Protein AF-A0A150TQG2-F1 (afdb_monomer)

Organism: Sorangium cellulosum (NCBI:txid56)

Mean predicted aligned error: 7.62 Å

InterPro domains:
  IPR011604 PD-(D/E)XK endonuclease-like domain superfamily [G3DSA:3.90.320.10] (2-105)
  IPR038726 PD-(D/E)XK endonuclease-like domain, AddAB-type [PF12705] (2-104)

Foldseek 3Di:
DDEDEDEDQDDQADPVRHGDPVVLLVQLVVVVVVCVVPPPDDYWYWYCNPDTDTRDNDPVSNVVSVVVVVVVVVLDDDPDDDDLVSVDDDALVQQPDLCLVVRPVNVVCVLVCQVPPDPPHPDDWLKWKAAWADWDDDAFIKTWGCTPVRDTAIEGGDGCVVVDDRVRHRFIKIKTQWAADDDQADPVRGGHRHRYTYQDDPDPVDDHSPSIDMDGDDPDPDPPDDDDDD

Solvent-accessible surface area (backbone atoms only — not comparable to full-atom values): 13676 Å² total; per-residue (Å²): 122,46,78,51,76,48,82,44,96,60,90,56,53,44,100,84,72,44,70,30,64,75,58,49,48,52,50,48,50,54,52,49,57,47,39,74,78,38,74,87,63,51,70,48,36,34,42,32,61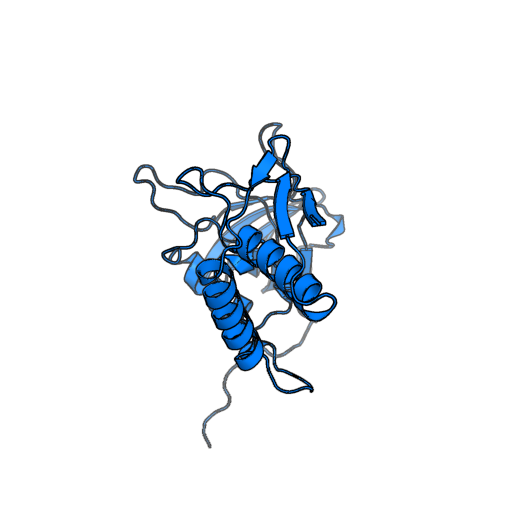,94,56,82,40,79,46,83,66,52,74,63,49,48,50,53,46,50,56,51,52,48,54,54,58,71,69,48,76,74,96,72,93,76,57,64,70,82,70,56,73,79,52,62,67,56,48,78,42,86,62,47,89,75,33,64,48,43,65,67,50,47,36,56,36,49,76,46,57,55,85,96,46,94,55,78,56,50,52,54,40,29,34,29,68,44,56,43,71,93,57,60,27,29,40,33,30,40,29,76,60,72,43,75,32,41,36,38,37,33,64,55,88,72,70,76,50,65,84,45,48,73,36,52,41,38,39,39,34,42,28,69,55,74,78,52,53,48,96,87,64,50,62,48,53,68,51,35,30,23,33,47,50,91,53,94,88,49,64,59,23,84,65,55,46,78,49,70,64,66,92,82,67,77,72,96,71,79,83,77,92,124

Secondary structure (DSSP, 8-state):
-EEEEEE-SS--B-TTSSBPHHHHHHHHHHHHHHHHHSTT--EEEEEESSSEEEPP-SHHHHHHHHHHHHHHHHHSPPSSPPPHHHH---SGGGGG-TTTTT-HHHHHHHHHHHHSPPTT-S-----EEEEEEEEE-SSSEEEEEEETTS-EEEEEEE-GGG---GGGTTSEEEEESPEESS-SB-TT--B---SEEESS-SSTTSPP-TT-EEEE--TT------PPP-

Structure (mmCIF, N/CA/C/O backbone):
data_AF-A0A150TQG2-F1
#
_entry.id   AF-A0A150TQG2-F1
#
loop_
_atom_site.group_PDB
_atom_site.id
_atom_site.type_symbol
_atom_site.label_atom_id
_atom_site.label_alt_id
_atom_site.label_comp_id
_atom_site.label_asym_id
_atom_site.label_entity_id
_atom_site.label_seq_id
_atom_site.pdbx_PDB_ins_code
_atom_site.Cartn_x
_atom_site.Cartn_y
_atom_site.Cartn_z
_atom_site.occupancy
_atom_site.B_iso_or_equiv
_atom_site.auth_seq_id
_atom_site.auth_comp_id
_atom_site.auth_asym_id
_atom_site.auth_atom_id
_atom_site.pdbx_PDB_model_num
ATOM 1 N N . MET A 1 1 ? -10.437 2.010 38.672 1.00 85.50 1 MET A N 1
ATOM 2 C CA . MET A 1 1 ? -10.220 2.546 37.320 1.00 85.50 1 MET A CA 1
ATOM 3 C C . MET A 1 1 ? -9.104 1.753 36.662 1.00 85.50 1 MET A C 1
ATOM 5 O O . MET A 1 1 ? -8.068 1.562 37.290 1.00 85.50 1 MET A O 1
ATOM 9 N N . PHE A 1 2 ? -9.344 1.236 35.463 1.00 95.38 2 PHE A N 1
ATOM 10 C CA . PHE A 1 2 ? -8.352 0.588 34.607 1.00 95.38 2 PHE A CA 1
ATOM 11 C C . PHE A 1 2 ? -8.001 1.537 33.465 1.00 95.38 2 PHE A C 1
ATOM 13 O O . PHE A 1 2 ? -8.889 2.184 32.916 1.00 95.38 2 PHE A O 1
ATOM 20 N N . GLU A 1 3 ? -6.728 1.588 33.090 1.00 97.31 3 GLU A N 1
ATOM 21 C CA . GLU A 1 3 ? -6.275 2.306 31.901 1.00 97.31 3 GLU A CA 1
ATOM 22 C C . GLU A 1 3 ? -5.785 1.296 30.866 1.00 97.31 3 GLU A C 1
ATOM 24 O O . GLU A 1 3 ? -4.991 0.405 31.179 1.00 97.31 3 GLU A O 1
ATOM 29 N N . VAL A 1 4 ? -6.272 1.434 29.636 1.00 97.25 4 VAL A N 1
ATOM 30 C CA . VAL A 1 4 ? -5.719 0.755 28.466 1.00 97.25 4 VAL A CA 1
ATOM 31 C C . VAL A 1 4 ? -4.999 1.804 27.637 1.00 97.25 4 VAL A C 1
ATOM 33 O O . VAL A 1 4 ? -5.625 2.732 27.124 1.00 97.25 4 VAL A O 1
ATOM 36 N N . ARG A 1 5 ? -3.685 1.634 27.502 1.00 97.19 5 ARG A N 1
ATOM 37 C CA . ARG A 1 5 ? -2.816 2.534 26.751 1.00 97.19 5 ARG A CA 1
ATOM 38 C C . ARG A 1 5 ? -2.200 1.819 25.559 1.00 97.19 5 ARG A C 1
ATOM 40 O O . ARG A 1 5 ? -1.678 0.715 25.711 1.00 97.19 5 ARG A O 1
ATOM 47 N N . ASP A 1 6 ? -2.245 2.459 24.398 1.00 96.38 6 ASP A N 1
ATOM 48 C CA . ASP A 1 6 ? -1.637 1.970 23.161 1.00 96.38 6 ASP A CA 1
ATOM 49 C C . ASP A 1 6 ? -0.608 2.983 22.644 1.00 96.38 6 ASP A C 1
ATOM 51 O O . ASP A 1 6 ? -0.951 4.117 22.305 1.00 96.38 6 ASP A O 1
ATOM 55 N N . PHE A 1 7 ? 0.660 2.570 22.605 1.00 95.62 7 PHE A N 1
ATOM 56 C CA . PHE A 1 7 ? 1.771 3.406 22.150 1.00 95.62 7 PHE A CA 1
ATOM 57 C C . PHE A 1 7 ? 1.932 3.299 20.627 1.00 95.62 7 PHE A C 1
ATOM 59 O O . PHE A 1 7 ? 2.049 2.197 20.081 1.00 95.62 7 PHE A O 1
ATOM 66 N N . LYS A 1 8 ? 1.975 4.435 19.922 1.00 92.50 8 LYS A N 1
ATOM 67 C CA . LYS A 1 8 ? 2.094 4.508 18.455 1.00 92.50 8 LYS A CA 1
ATOM 68 C C . LYS A 1 8 ? 3.284 5.369 18.044 1.00 92.50 8 LYS A C 1
ATOM 70 O O . LYS A 1 8 ? 3.474 6.467 18.536 1.00 92.50 8 LYS A O 1
ATOM 75 N N . THR A 1 9 ? 4.059 4.900 17.069 1.00 87.19 9 THR A N 1
ATOM 76 C CA . THR A 1 9 ? 5.244 5.612 16.548 1.00 87.19 9 THR A CA 1
ATOM 77 C C . THR A 1 9 ? 4.993 6.320 15.210 1.00 87.19 9 THR A C 1
ATOM 79 O O . THR A 1 9 ? 5.937 6.698 14.520 1.00 87.19 9 THR A O 1
ATOM 82 N N . GLY A 1 10 ? 3.735 6.435 14.778 1.00 84.19 10 GLY A N 1
ATOM 83 C CA . GLY A 1 10 ? 3.347 7.011 13.488 1.00 84.19 10 GLY A CA 1
ATOM 84 C C . GLY A 1 10 ? 2.175 7.973 13.630 1.00 84.19 10 GLY A C 1
ATOM 85 O O . GLY A 1 10 ? 1.646 8.142 14.719 1.00 84.19 10 GLY A O 1
ATOM 86 N N . ALA A 1 11 ? 1.746 8.585 12.522 1.00 86.25 11 ALA A N 1
ATOM 87 C CA . ALA A 1 11 ? 0.649 9.551 12.541 1.00 86.25 11 ALA A CA 1
ATOM 88 C C . ALA A 1 11 ? -0.638 8.928 13.111 1.00 86.25 11 ALA A C 1
ATOM 90 O O . ALA A 1 11 ? -1.241 8.061 12.463 1.00 86.25 11 ALA A O 1
ATOM 91 N N . THR A 1 12 ? -1.056 9.385 14.290 1.00 91.50 12 THR A N 1
ATOM 92 C CA . THR A 1 12 ? -2.282 8.928 14.960 1.00 91.50 12 THR A CA 1
ATOM 93 C C . THR A 1 12 ? -3.501 9.757 14.599 1.00 91.50 12 THR A C 1
ATOM 95 O O . THR A 1 12 ? -4.616 9.258 14.714 1.00 91.50 12 THR A O 1
ATOM 98 N N . LEU A 1 13 ? -3.287 10.986 14.128 1.00 92.88 13 LEU A N 1
ATOM 99 C CA . L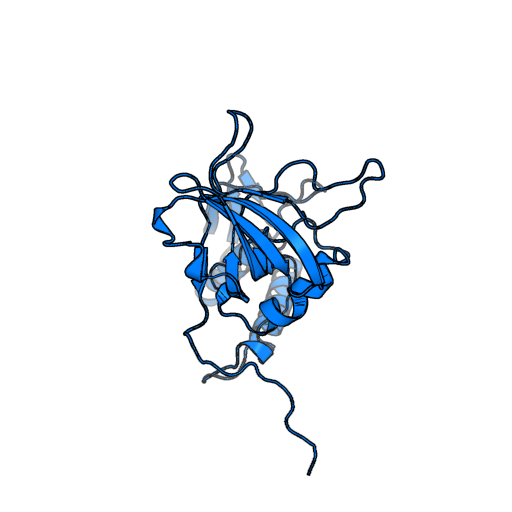EU A 1 13 ? -4.345 11.927 13.797 1.00 92.88 13 LEU A CA 1
ATOM 100 C C . LEU A 1 13 ? -4.744 11.859 12.322 1.00 92.88 13 LEU A C 1
ATOM 102 O O . LEU A 1 13 ? -3.938 11.530 11.443 1.00 92.88 13 LEU A O 1
ATOM 106 N N . ASP A 1 14 ? -6.003 12.173 12.055 1.00 90.25 14 ASP A N 1
ATOM 107 C CA . ASP A 1 14 ? -6.541 12.399 10.725 1.00 90.25 14 ASP A CA 1
ATOM 108 C C . ASP A 1 14 ? -6.333 13.858 10.263 1.00 90.25 14 ASP A C 1
ATOM 110 O O . ASP A 1 14 ? -5.692 14.673 10.929 1.00 90.25 14 ASP A O 1
ATOM 114 N N . GLY A 1 15 ? -6.874 14.204 9.090 1.00 86.00 15 GLY A N 1
ATOM 115 C CA . GLY A 1 15 ? -6.760 15.557 8.531 1.00 86.00 15 GLY A CA 1
ATOM 116 C C . GLY A 1 15 ? -7.508 16.649 9.309 1.00 86.00 15 GLY A C 1
ATOM 117 O O . GLY A 1 15 ? -7.375 17.820 8.961 1.00 86.00 15 GLY A O 1
ATOM 118 N N . ARG A 1 16 ? -8.302 16.291 10.325 1.00 89.12 16 ARG A N 1
ATOM 119 C CA . ARG A 1 16 ? -9.027 17.211 11.214 1.00 89.12 16 ARG A CA 1
ATOM 120 C C . ARG A 1 16 ? -8.356 17.355 12.580 1.00 89.12 16 ARG A C 1
ATOM 122 O O . ARG A 1 16 ? -8.812 18.169 13.373 1.00 89.12 16 ARG A O 1
ATOM 129 N N . GLY A 1 17 ? -7.275 16.615 12.836 1.00 89.44 17 GLY A N 1
ATOM 130 C CA . GLY A 1 17 ? -6.607 16.591 14.136 1.00 89.44 17 GLY A CA 1
ATOM 131 C C . GLY A 1 17 ? -7.255 15.638 15.142 1.00 89.44 17 GLY A C 1
ATOM 132 O O . GLY A 1 17 ? -6.880 15.661 16.310 1.00 89.44 17 GLY A O 1
ATOM 133 N N . GLU A 1 18 ? -8.188 14.793 14.700 1.00 92.50 18 GLU A N 1
ATOM 134 C CA . GLU A 1 18 ? -8.833 13.776 15.533 1.00 92.50 18 GLU A CA 1
ATOM 135 C C . GLU A 1 18 ? -8.075 12.454 15.440 1.00 92.50 18 GLU A C 1
ATOM 137 O O . GLU A 1 18 ? -7.467 12.153 14.411 1.00 92.50 18 GLU A O 1
ATOM 142 N N . VAL A 1 19 ? -8.110 11.629 16.491 1.00 94.38 19 VAL A N 1
ATOM 143 C CA . VAL A 1 19 ? -7.496 10.294 16.424 1.00 94.38 19 VAL A CA 1
ATOM 144 C C . VAL A 1 19 ? -8.188 9.476 15.334 1.00 94.38 19 VAL A C 1
ATOM 146 O O . VAL A 1 19 ? -9.413 9.375 15.299 1.00 94.38 19 VAL A O 1
ATOM 149 N N . LYS A 1 20 ? -7.398 8.854 14.452 1.00 94.31 20 LYS A N 1
ATOM 150 C CA . LYS A 1 20 ? -7.893 8.010 13.359 1.00 94.31 20 LYS A CA 1
ATOM 151 C C . LYS A 1 20 ? -8.855 6.948 13.880 1.00 94.31 20 LYS A C 1
ATOM 153 O O . LYS A 1 20 ? -8.538 6.214 14.817 1.00 94.31 20 LYS A O 1
ATOM 158 N N . GLU A 1 21 ? -9.984 6.797 13.193 1.00 93.25 21 GLU A N 1
ATOM 159 C CA . GLU A 1 21 ? -11.060 5.891 13.610 1.00 93.25 21 GLU A CA 1
ATOM 160 C C . GLU A 1 21 ? -10.591 4.434 13.754 1.00 93.25 21 GLU A C 1
ATOM 162 O O . GLU A 1 21 ? -11.027 3.732 14.660 1.00 93.25 21 GLU A O 1
ATOM 167 N N . GLU A 1 22 ? -9.649 3.978 12.923 1.00 92.94 22 GLU A N 1
ATOM 168 C CA . GLU A 1 22 ? -9.044 2.644 13.050 1.00 92.94 22 GLU A CA 1
ATOM 169 C C . GLU A 1 22 ? -8.280 2.432 14.373 1.00 92.94 22 GLU A C 1
ATOM 171 O O . GLU A 1 22 ? -8.336 1.344 14.946 1.00 92.94 22 GLU A O 1
ATOM 176 N N . ILE A 1 23 ? -7.615 3.471 14.890 1.00 95.25 23 ILE A N 1
ATOM 177 C CA . ILE A 1 23 ? -6.908 3.441 16.180 1.00 95.25 23 ILE A CA 1
ATOM 178 C C . ILE A 1 23 ? -7.922 3.517 17.324 1.00 95.25 23 ILE A C 1
ATOM 180 O O . ILE A 1 23 ? -7.842 2.744 18.280 1.00 95.25 23 ILE A O 1
ATOM 184 N N . ALA A 1 24 ? -8.914 4.405 17.207 1.00 96.38 24 ALA A N 1
ATOM 185 C CA . ALA A 1 24 ? -9.982 4.516 18.193 1.00 96.38 24 ALA A CA 1
ATOM 186 C C . ALA A 1 24 ? -10.754 3.192 18.329 1.00 96.38 24 ALA A C 1
ATOM 188 O O . ALA A 1 24 ? -10.968 2.713 19.442 1.00 96.38 24 ALA A O 1
ATOM 189 N N . LEU A 1 25 ? -11.115 2.553 17.212 1.00 97.38 25 LEU A N 1
ATOM 190 C CA . LEU A 1 25 ? -11.783 1.251 17.195 1.00 97.38 25 LEU A CA 1
ATOM 191 C C . LEU A 1 25 ? -10.929 0.156 17.852 1.00 97.38 25 LEU A C 1
ATOM 193 O O . LEU A 1 25 ? -11.472 -0.642 18.614 1.00 97.38 25 LEU A O 1
ATOM 197 N N . GLN A 1 26 ? -9.613 0.135 17.607 1.00 96.38 26 GLN A N 1
ATOM 198 C CA . GLN A 1 26 ? -8.687 -0.805 18.250 1.00 96.38 26 GLN A CA 1
ATOM 199 C C . GLN A 1 26 ? -8.713 -0.665 19.782 1.00 96.38 26 GLN A C 1
ATOM 201 O O . GLN A 1 26 ? -8.911 -1.654 20.490 1.00 96.38 26 GLN A O 1
ATOM 206 N N . LEU A 1 27 ? -8.573 0.558 20.300 1.00 97.81 27 LEU A N 1
ATOM 207 C CA . LEU A 1 27 ? -8.618 0.826 21.742 1.00 97.81 27 LEU A CA 1
ATOM 208 C C . LEU A 1 27 ? -9.991 0.498 22.347 1.00 97.81 27 LEU A C 1
ATOM 210 O O . LEU A 1 27 ? -10.066 -0.123 23.410 1.00 97.81 27 LEU A O 1
ATOM 214 N N . ARG A 1 28 ? -11.087 0.845 21.657 1.00 98.19 28 ARG A N 1
ATOM 215 C CA . ARG A 1 28 ? -12.452 0.490 22.083 1.00 98.19 28 ARG A CA 1
ATOM 216 C C . ARG A 1 28 ? -12.641 -1.027 22.149 1.00 98.19 28 ARG A C 1
ATOM 218 O O . ARG A 1 28 ? -13.265 -1.510 23.091 1.00 98.19 28 ARG A O 1
ATOM 225 N N . ALA A 1 29 ? -12.070 -1.787 21.213 1.00 97.81 29 ALA A N 1
ATOM 226 C CA . ALA A 1 29 ? -12.099 -3.249 21.251 1.00 97.81 29 ALA A CA 1
ATOM 227 C C . ALA A 1 29 ? -11.371 -3.805 22.489 1.00 97.81 29 ALA A C 1
ATOM 229 O O . ALA A 1 29 ? -11.916 -4.672 23.170 1.00 97.81 29 ALA A O 1
ATOM 230 N N . TYR A 1 30 ? -10.200 -3.265 22.850 1.00 97.31 30 TYR A N 1
ATOM 231 C CA . TYR A 1 30 ? -9.509 -3.649 24.090 1.00 97.31 30 TYR A CA 1
ATOM 232 C C . TYR A 1 30 ? -10.329 -3.327 25.344 1.00 97.31 30 TYR A C 1
ATOM 234 O O . TYR A 1 30 ? -10.418 -4.155 26.254 1.00 97.31 30 TYR A O 1
ATOM 242 N N . GLY A 1 31 ? -10.971 -2.157 25.382 1.00 97.50 31 GLY A N 1
ATOM 243 C CA . GLY A 1 31 ? -11.882 -1.796 26.465 1.00 97.50 31 GLY A CA 1
ATOM 244 C C . GLY A 1 31 ? -13.065 -2.763 26.578 1.00 97.50 31 GLY A C 1
ATOM 245 O O . GLY A 1 31 ? -13.413 -3.184 27.681 1.00 97.50 31 GLY A O 1
ATOM 246 N N . LEU A 1 32 ? -13.661 -3.168 25.450 1.00 97.44 32 LEU A N 1
ATOM 247 C CA . LEU A 1 32 ? -14.762 -4.139 25.421 1.00 97.44 32 LEU A CA 1
ATOM 248 C C . LEU A 1 32 ? -14.307 -5.518 25.920 1.00 97.44 32 LEU A C 1
ATOM 250 O O . LEU A 1 32 ? -14.992 -6.111 26.751 1.00 97.44 32 LEU A O 1
ATOM 254 N N . MET A 1 33 ? -13.124 -5.987 25.506 1.00 96.75 33 MET A N 1
ATOM 255 C CA . MET A 1 33 ? -12.530 -7.233 26.014 1.00 96.75 33 MET A CA 1
ATOM 256 C C . MET A 1 33 ? -12.308 -7.196 27.534 1.00 96.75 33 MET A C 1
ATOM 258 O O . MET A 1 33 ? -12.496 -8.200 28.225 1.00 96.75 33 MET A O 1
ATOM 262 N N . LEU A 1 34 ? -11.903 -6.042 28.076 1.00 96.81 34 LEU A N 1
ATOM 263 C CA . LEU A 1 34 ? -11.741 -5.862 29.517 1.00 96.81 34 LEU A CA 1
ATOM 264 C C . LEU A 1 34 ? -13.091 -5.924 30.243 1.00 96.81 34 LEU A C 1
ATOM 266 O O . LEU A 1 34 ? -13.193 -6.608 31.262 1.00 96.81 34 LEU A O 1
ATOM 270 N N . LEU A 1 35 ? -14.119 -5.257 29.711 1.00 96.31 35 LEU A N 1
ATOM 271 C CA . LEU A 1 35 ? -15.472 -5.277 30.272 1.00 96.31 35 LEU A CA 1
ATOM 272 C C . LEU A 1 35 ? -16.115 -6.668 30.222 1.00 96.31 35 LEU A C 1
ATOM 274 O O . LEU A 1 35 ? -16.859 -7.013 31.137 1.00 96.31 35 LEU A O 1
ATOM 278 N N . GLU A 1 36 ? -15.803 -7.481 29.212 1.00 95.44 36 GLU A N 1
ATOM 279 C CA . GLU A 1 36 ? -16.257 -8.875 29.135 1.00 95.44 36 GLU A CA 1
ATOM 280 C C . GLU A 1 36 ? -15.676 -9.724 30.277 1.00 95.44 36 GLU A C 1
ATOM 282 O O . GLU A 1 36 ? -16.378 -10.527 30.887 1.00 95.44 36 GLU A O 1
ATOM 287 N N . ARG A 1 37 ? -14.401 -9.504 30.628 1.00 95.69 37 ARG A N 1
ATOM 288 C CA . ARG A 1 37 ? -13.743 -10.206 31.745 1.00 95.69 37 ARG A CA 1
ATOM 289 C C . ARG A 1 37 ? -14.074 -9.623 33.115 1.00 95.69 37 ARG A C 1
ATOM 291 O O . ARG A 1 37 ? -14.007 -10.341 34.112 1.00 95.69 37 ARG A O 1
ATOM 298 N N . ARG A 1 38 ? -14.354 -8.321 33.190 1.00 95.88 38 ARG A N 1
ATOM 299 C CA . ARG A 1 38 ? -14.677 -7.598 34.427 1.00 95.88 38 ARG A CA 1
ATOM 300 C C . ARG A 1 38 ? -15.854 -6.648 34.196 1.00 95.88 38 ARG A C 1
ATOM 302 O O . ARG A 1 38 ? -15.643 -5.444 34.015 1.00 95.88 38 ARG A O 1
ATOM 309 N N . PRO A 1 39 ? -17.091 -7.172 34.234 1.00 94.88 39 PRO A N 1
ATOM 310 C CA . PRO A 1 39 ? -18.283 -6.347 34.108 1.00 94.88 39 PRO A CA 1
ATOM 311 C C . PRO A 1 39 ? -18.302 -5.233 35.159 1.00 94.88 39 PRO A C 1
ATOM 313 O O . PRO A 1 39 ? -18.012 -5.466 36.331 1.00 94.88 39 PRO A O 1
ATOM 316 N N . GLY A 1 40 ? -18.630 -4.012 34.735 1.00 91.75 40 GLY A N 1
ATOM 317 C CA . GLY A 1 40 ? -18.692 -2.842 35.617 1.00 91.75 40 GLY A CA 1
ATOM 318 C C . GLY A 1 40 ? -17.345 -2.186 35.935 1.00 91.75 40 GLY A C 1
ATOM 319 O O . GLY A 1 40 ? -17.316 -1.235 36.713 1.00 91.75 40 GLY A O 1
ATOM 320 N N . ALA A 1 41 ? -16.236 -2.649 35.347 1.00 94.69 41 ALA A N 1
ATOM 321 C CA . ALA A 1 41 ? -14.973 -1.926 35.436 1.00 94.69 41 ALA A CA 1
ATOM 322 C C . ALA A 1 41 ? -15.097 -0.523 34.816 1.00 94.69 41 ALA A C 1
ATOM 324 O O . ALA A 1 41 ? -15.665 -0.347 33.742 1.00 94.69 41 ALA A O 1
ATOM 325 N N . ASP A 1 42 ? -14.524 0.462 35.496 1.00 95.44 42 ASP A N 1
ATOM 326 C CA . ASP A 1 42 ? -14.313 1.800 34.952 1.00 95.44 42 ASP A CA 1
ATOM 327 C C . ASP A 1 42 ? -13.036 1.801 34.100 1.00 95.44 42 ASP A C 1
ATOM 329 O O . ASP A 1 42 ? -11.979 1.394 34.600 1.00 95.44 42 ASP A O 1
ATOM 333 N N . VAL A 1 43 ? -13.148 2.184 32.824 1.00 97.31 43 VAL A N 1
ATOM 334 C CA . VAL A 1 43 ? -12.111 2.002 31.795 1.00 97.31 43 VAL A CA 1
ATOM 335 C C . VAL A 1 43 ? -11.812 3.325 31.100 1.00 97.31 43 VAL A C 1
ATOM 337 O O . VAL A 1 43 ? -12.687 3.902 30.458 1.00 97.31 43 VAL A O 1
ATOM 340 N N . ARG A 1 44 ? -10.546 3.737 31.155 1.00 97.69 44 ARG A N 1
ATOM 341 C CA . ARG A 1 44 ? -9.987 4.858 30.397 1.00 97.69 44 ARG A CA 1
ATOM 342 C C . ARG A 1 44 ? -9.149 4.334 29.232 1.00 97.69 44 ARG A C 1
ATOM 344 O O . ARG A 1 44 ? -8.370 3.396 29.410 1.00 97.69 44 ARG A O 1
ATOM 351 N N . LEU A 1 45 ? -9.304 4.931 28.051 1.00 98.25 45 LEU A N 1
ATOM 352 C CA . LEU A 1 45 ? -8.587 4.545 26.834 1.00 98.25 45 LEU A CA 1
ATOM 353 C C . LEU A 1 45 ? -7.664 5.676 26.386 1.00 98.25 45 LEU A C 1
ATOM 355 O O . LEU A 1 45 ? -8.132 6.793 26.180 1.00 98.25 45 LEU A O 1
ATOM 359 N N . VAL A 1 46 ? -6.378 5.386 26.201 1.00 97.81 46 VAL A N 1
ATOM 360 C CA . VAL A 1 46 ? -5.373 6.388 25.820 1.00 97.81 46 VAL A CA 1
ATOM 361 C C . VAL A 1 46 ? -4.565 5.890 24.626 1.00 97.81 46 VAL A C 1
ATOM 363 O O . VAL A 1 46 ? -4.035 4.778 24.647 1.00 97.81 46 VAL A O 1
ATOM 366 N N . VAL A 1 47 ? -4.448 6.723 23.594 1.00 97.31 47 VAL A N 1
ATOM 367 C CA . VAL A 1 47 ? -3.380 6.592 22.598 1.00 97.31 47 VAL A CA 1
ATOM 368 C C . VAL A 1 47 ? -2.254 7.547 22.975 1.00 97.31 47 VAL A C 1
ATOM 370 O O . VAL A 1 47 ? -2.508 8.679 23.384 1.00 97.31 47 VAL A O 1
ATOM 373 N N . ASP A 1 48 ? -1.023 7.067 22.858 1.00 95.38 48 ASP A N 1
ATOM 374 C CA . ASP A 1 48 ? 0.180 7.829 23.175 1.00 95.38 48 ASP A CA 1
ATOM 375 C C . ASP A 1 48 ? 1.144 7.775 21.986 1.00 95.38 48 ASP A C 1
ATOM 377 O O . ASP A 1 48 ? 1.631 6.703 21.610 1.00 95.38 48 ASP A O 1
ATOM 381 N N . ASP A 1 49 ? 1.381 8.928 21.365 1.00 91.56 49 ASP A N 1
ATOM 382 C CA . ASP A 1 49 ? 2.350 9.116 20.280 1.00 91.56 49 ASP A CA 1
ATOM 383 C C . ASP A 1 49 ? 3.423 10.163 20.606 1.00 91.56 49 ASP A C 1
ATOM 385 O O . ASP A 1 49 ? 4.009 10.777 19.712 1.00 91.56 49 ASP A O 1
ATOM 389 N N . GLY A 1 50 ? 3.689 10.353 21.901 1.00 91.75 50 GLY A N 1
ATOM 390 C CA . GLY A 1 50 ? 4.430 11.494 22.438 1.00 91.75 50 GLY A CA 1
ATOM 391 C C . GLY A 1 50 ? 3.506 12.581 22.993 1.00 91.75 50 GLY A C 1
ATOM 392 O O . GLY A 1 50 ? 3.944 13.371 23.829 1.00 91.75 50 GLY A O 1
ATOM 393 N N . GLU A 1 51 ? 2.230 12.580 22.597 1.00 92.81 51 GLU A N 1
ATOM 394 C CA . GLU A 1 51 ? 1.150 13.293 23.275 1.00 92.81 51 GLU A CA 1
ATOM 395 C C . GLU A 1 51 ? 0.052 12.308 23.686 1.00 92.81 51 GLU A C 1
ATOM 397 O O . GLU A 1 51 ? -0.369 11.447 22.913 1.00 92.81 51 GLU A O 1
ATOM 402 N N . GLU A 1 52 ? -0.441 12.442 24.917 1.00 95.56 52 GLU A N 1
ATOM 403 C CA . GLU A 1 52 ? -1.548 11.617 25.391 1.00 95.56 52 GLU A CA 1
ATOM 404 C C . GLU A 1 52 ? -2.872 12.120 24.828 1.00 95.56 52 GLU A C 1
ATOM 406 O O . GLU A 1 52 ? -3.221 13.298 24.964 1.00 95.56 52 GLU A O 1
ATOM 411 N N . ARG A 1 53 ? -3.653 11.211 24.245 1.00 95.62 53 ARG A N 1
ATOM 412 C CA . ARG A 1 53 ? -4.995 11.519 23.749 1.00 95.62 53 ARG A CA 1
ATOM 413 C C . ARG A 1 53 ? -5.977 10.477 24.238 1.00 95.62 53 ARG A C 1
ATOM 415 O O . ARG A 1 53 ? -5.787 9.276 24.048 1.00 95.62 53 ARG A O 1
ATOM 422 N N . GLU A 1 54 ? -7.040 10.950 24.871 1.00 96.75 54 GLU A N 1
ATOM 423 C CA . GLU A 1 54 ? -8.087 10.086 25.395 1.00 96.75 54 GLU A CA 1
ATOM 424 C C . GLU A 1 54 ? -9.098 9.728 24.303 1.00 96.75 54 GLU A C 1
ATOM 426 O O . GLU A 1 54 ? -9.528 10.582 23.527 1.00 96.75 54 GLU A O 1
ATOM 431 N N . ILE A 1 55 ? -9.482 8.453 24.247 1.00 97.44 55 ILE A N 1
ATOM 432 C CA . ILE A 1 55 ? -10.483 7.954 23.305 1.00 97.44 55 ILE A CA 1
ATOM 433 C C . ILE A 1 55 ? -11.828 7.819 24.020 1.00 97.44 55 ILE A C 1
ATOM 435 O O . ILE A 1 55 ? -11.902 7.114 25.031 1.00 97.44 55 ILE A O 1
ATOM 439 N N . PRO A 1 56 ? -12.917 8.397 23.475 1.00 96.31 56 PRO A N 1
ATOM 440 C CA . PRO A 1 56 ? -14.246 8.234 24.047 1.00 96.31 56 PRO A CA 1
ATOM 441 C C . PRO A 1 56 ? -14.642 6.759 24.183 1.00 96.31 56 PRO A C 1
ATOM 443 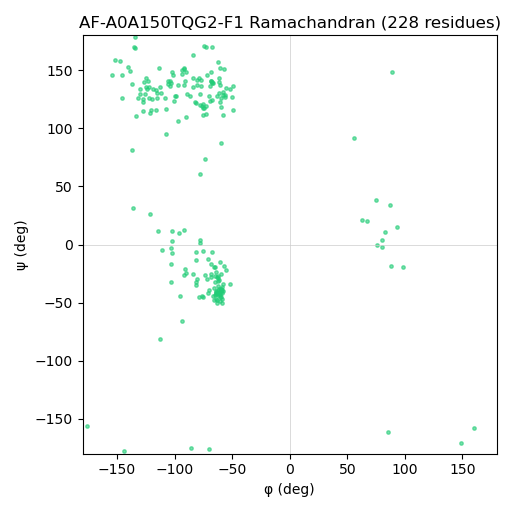O O . PRO A 1 56 ? -14.582 5.993 23.209 1.00 96.31 56 PRO A O 1
ATOM 446 N N . PHE A 1 57 ? -15.081 6.390 25.390 1.00 97.25 57 PHE A N 1
ATOM 447 C CA . PHE A 1 57 ? -15.501 5.031 25.748 1.00 97.25 57 PHE A CA 1
ATOM 448 C C . PHE A 1 57 ? -16.796 4.981 26.575 1.00 97.25 57 PHE A C 1
ATOM 450 O O . PHE A 1 57 ? -17.018 4.089 27.396 1.00 97.25 57 PHE A O 1
ATOM 457 N N . ASP A 1 58 ? -17.682 5.947 26.342 1.00 95.88 58 ASP A N 1
ATOM 458 C CA . ASP A 1 58 ? -19.015 5.978 26.936 1.00 95.88 58 ASP A CA 1
ATOM 459 C C . ASP A 1 58 ? -19.948 4.881 26.371 1.00 95.88 58 ASP A C 1
ATOM 461 O O . ASP A 1 58 ? -19.560 3.993 25.607 1.00 95.88 58 ASP A O 1
ATOM 465 N N . THR A 1 59 ? -21.211 4.881 26.795 1.00 95.31 59 THR A N 1
ATOM 466 C CA . THR A 1 59 ? -22.216 3.902 26.345 1.00 95.31 59 THR A CA 1
ATOM 467 C C . THR A 1 59 ? -22.437 3.917 24.833 1.00 95.31 59 THR A C 1
ATOM 469 O O . THR A 1 59 ? -22.570 2.846 24.240 1.00 95.31 59 THR A O 1
ATOM 472 N N . GLU A 1 60 ? -22.447 5.089 24.204 1.00 96.75 60 GLU A N 1
ATOM 473 C CA . GLU A 1 60 ? -22.692 5.200 22.768 1.00 96.75 60 GLU A CA 1
ATOM 474 C C . GLU A 1 60 ? -21.462 4.757 21.973 1.00 96.75 60 GLU A C 1
ATOM 476 O O . GLU A 1 60 ? -21.579 3.925 21.072 1.00 96.75 60 GLU A O 1
ATOM 481 N N . ALA A 1 61 ? -20.266 5.197 22.371 1.00 95.94 61 ALA A N 1
ATOM 482 C CA . ALA A 1 61 ? -19.009 4.761 21.768 1.00 95.94 61 ALA A CA 1
ATOM 483 C C . ALA A 1 6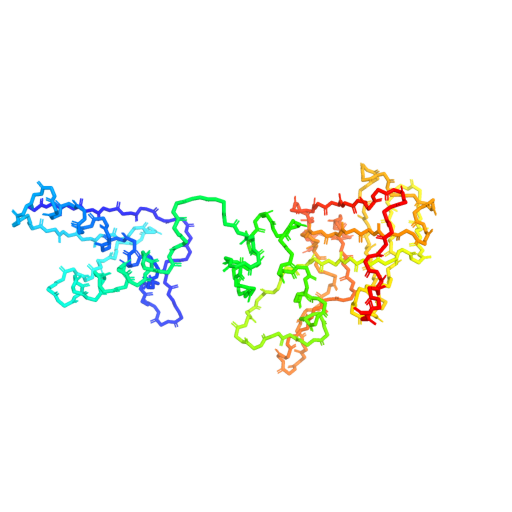1 ? -18.833 3.233 21.850 1.00 95.94 61 ALA A C 1
ATOM 485 O O . ALA A 1 61 ? -18.408 2.600 20.879 1.00 95.94 61 ALA A O 1
ATOM 486 N N . ARG A 1 62 ? -19.212 2.619 22.981 1.00 96.50 62 ARG A N 1
ATOM 487 C CA . ARG A 1 62 ? -19.209 1.156 23.159 1.00 96.50 62 ARG A CA 1
ATOM 488 C C . ARG A 1 62 ? -20.199 0.454 22.235 1.00 96.50 62 ARG A C 1
ATOM 490 O O . ARG A 1 62 ? -19.849 -0.568 21.640 1.00 96.50 62 ARG A O 1
ATOM 497 N N . ARG A 1 63 ? -21.415 0.990 22.096 1.00 97.44 63 ARG A N 1
ATOM 498 C CA . ARG A 1 63 ? -22.444 0.443 21.202 1.00 97.44 63 ARG A CA 1
ATOM 499 C C . ARG A 1 63 ? -21.985 0.498 19.745 1.00 97.44 63 ARG A C 1
ATOM 501 O O . ARG A 1 63 ? -21.979 -0.531 19.076 1.00 97.44 63 ARG A O 1
ATOM 508 N N . VAL A 1 64 ? -21.513 1.661 19.293 1.00 96.88 64 VAL A N 1
ATOM 509 C CA . VAL A 1 64 ? -20.993 1.862 17.932 1.00 96.88 64 VAL A CA 1
ATOM 510 C C . VAL A 1 64 ? -19.822 0.923 17.645 1.00 96.88 64 VAL A C 1
ATOM 512 O O . VAL A 1 64 ? -19.824 0.245 16.617 1.00 96.88 64 VAL A O 1
ATOM 515 N N . ALA A 1 65 ? -18.852 0.821 18.559 1.00 97.12 65 ALA A N 1
ATOM 516 C CA . ALA A 1 65 ? -17.729 -0.100 18.401 1.00 97.12 65 ALA A CA 1
ATOM 517 C C . ALA A 1 65 ? -18.194 -1.560 18.309 1.00 97.12 65 ALA A C 1
ATOM 519 O O . ALA A 1 65 ? -17.736 -2.292 17.436 1.00 97.12 65 ALA A O 1
ATOM 520 N N . THR A 1 66 ? -19.145 -1.973 19.151 1.00 97.38 66 THR A N 1
ATOM 521 C CA . THR A 1 66 ? -19.715 -3.329 19.116 1.00 97.38 66 THR A CA 1
ATOM 522 C C . THR A 1 66 ? -20.385 -3.625 17.773 1.00 97.38 66 THR A C 1
ATOM 524 O O . THR A 1 66 ? -20.148 -4.682 17.191 1.00 97.38 66 THR A O 1
ATOM 527 N N . ASP A 1 67 ? -21.178 -2.690 17.245 1.00 97.31 67 ASP A N 1
ATOM 528 C CA . ASP A 1 67 ? -21.860 -2.847 15.955 1.00 97.31 67 ASP A CA 1
ATOM 529 C C . ASP A 1 67 ? -20.863 -2.918 14.783 1.00 97.31 67 ASP A C 1
ATOM 531 O O . ASP A 1 67 ? -21.049 -3.685 13.835 1.00 97.31 67 ASP A O 1
ATOM 535 N N . VAL A 1 68 ? -19.771 -2.147 14.836 1.00 96.88 68 VAL A N 1
ATOM 536 C CA . VAL A 1 68 ? -18.681 -2.237 13.850 1.00 96.88 68 VAL A CA 1
ATOM 537 C C . VAL A 1 68 ? -17.971 -3.589 13.940 1.00 96.88 68 VAL A C 1
ATOM 539 O O . VAL A 1 68 ? -17.803 -4.244 12.913 1.00 96.88 68 VAL A O 1
ATOM 542 N N . LEU A 1 69 ? -17.603 -4.035 15.143 1.00 95.81 69 LEU A N 1
ATOM 543 C CA . LEU A 1 69 ? -16.919 -5.315 15.350 1.00 95.81 69 LEU A CA 1
ATOM 544 C C . LEU A 1 69 ? -17.776 -6.504 14.903 1.00 95.81 69 LEU A C 1
ATOM 546 O O . LEU A 1 69 ? -17.251 -7.415 14.267 1.00 95.81 69 LEU A O 1
ATOM 550 N N . ARG A 1 70 ? -19.090 -6.472 15.159 1.00 95.50 70 ARG A N 1
ATOM 551 C CA . ARG A 1 70 ? -20.030 -7.485 14.655 1.00 95.50 70 ARG A CA 1
ATOM 552 C C . ARG A 1 70 ? -20.056 -7.527 13.135 1.00 95.50 70 ARG A C 1
ATOM 554 O O . ARG A 1 70 ? -19.860 -8.591 12.573 1.00 95.50 70 ARG A O 1
ATOM 561 N N . ARG A 1 71 ? -20.181 -6.377 12.463 1.00 94.44 71 ARG A N 1
ATOM 562 C CA . ARG A 1 71 ? -20.144 -6.327 10.990 1.00 94.44 71 ARG A CA 1
ATOM 563 C C . ARG A 1 71 ? -18.837 -6.864 10.413 1.00 94.44 71 ARG A C 1
ATOM 565 O O . ARG A 1 71 ? -18.868 -7.538 9.390 1.00 94.44 71 ARG A O 1
ATOM 572 N N . ILE A 1 72 ? -17.702 -6.578 11.058 1.00 91.38 72 ILE A N 1
ATOM 573 C CA . ILE A 1 72 ? -16.407 -7.147 10.661 1.00 91.38 72 ILE A CA 1
ATOM 574 C C . ILE A 1 72 ? -16.437 -8.669 10.825 1.00 91.38 72 ILE A C 1
ATOM 576 O O . ILE A 1 72 ? -16.058 -9.378 9.899 1.00 91.38 72 ILE A O 1
ATOM 580 N N . ALA A 1 73 ? -16.910 -9.166 11.970 1.00 90.75 73 ALA A N 1
ATOM 581 C CA . ALA A 1 73 ? -16.982 -10.595 12.246 1.00 90.75 73 ALA A CA 1
ATOM 582 C C . ALA A 1 73 ? -17.929 -11.342 11.296 1.00 90.75 73 ALA A C 1
ATOM 584 O O . ALA A 1 73 ? -17.564 -12.401 10.796 1.00 90.75 73 ALA A O 1
ATOM 585 N N . ASP A 1 74 ? -19.089 -10.764 10.991 1.00 90.69 74 ASP A N 1
ATOM 586 C CA . ASP A 1 74 ? -20.087 -11.338 10.084 1.00 90.69 74 ASP A CA 1
ATOM 587 C C . ASP A 1 74 ? -19.602 -11.368 8.626 1.00 90.69 74 ASP A C 1
ATOM 589 O O . ASP A 1 74 ? -20.019 -12.226 7.849 1.00 90.69 74 ASP A O 1
ATOM 593 N N . ALA A 1 75 ? -18.714 -10.442 8.248 1.00 86.75 75 ALA A N 1
ATOM 594 C CA . ALA A 1 75 ? -18.090 -10.408 6.928 1.00 86.75 75 ALA A CA 1
ATOM 595 C C . ALA A 1 75 ? -16.904 -11.377 6.793 1.00 86.75 75 ALA A C 1
ATOM 597 O O . ALA A 1 75 ? -16.434 -11.606 5.675 1.00 86.75 75 ALA A O 1
ATOM 598 N N . MET A 1 76 ? -16.392 -11.936 7.896 1.00 86.00 76 MET A N 1
ATOM 599 C CA . MET A 1 76 ? -15.316 -12.921 7.819 1.00 86.00 76 MET A CA 1
ATOM 600 C C . MET A 1 76 ? -15.831 -14.224 7.190 1.00 86.00 76 MET A C 1
ATOM 602 O O . MET A 1 76 ? -16.944 -14.667 7.491 1.00 86.00 76 MET A O 1
ATOM 606 N N . PRO A 1 77 ? -15.030 -14.878 6.329 1.00 85.12 77 PRO A N 1
ATOM 607 C CA . PRO A 1 77 ? -15.400 -16.173 5.781 1.00 85.12 77 PRO A CA 1
ATOM 608 C C . PRO A 1 77 ? -15.568 -17.189 6.914 1.00 85.12 77 PRO A C 1
ATOM 610 O O . PRO A 1 77 ? -14.916 -17.109 7.960 1.00 85.12 77 PRO A O 1
ATOM 613 N N . ARG A 1 78 ? -16.417 -18.196 6.686 1.00 84.06 78 ARG A N 1
ATOM 614 C CA . ARG A 1 78 ? -16.505 -19.339 7.602 1.00 84.06 78 ARG A CA 1
ATOM 615 C C . ARG A 1 78 ? -15.124 -19.996 7.749 1.00 84.06 78 ARG A C 1
ATOM 617 O O . ARG A 1 78 ? -14.349 -19.974 6.791 1.00 84.06 78 ARG A O 1
ATOM 624 N N . PRO A 1 79 ? -14.825 -20.621 8.902 1.00 85.56 79 PRO A N 1
ATOM 625 C CA . PRO A 1 79 ? -13.583 -21.363 9.082 1.00 85.56 79 PRO A CA 1
ATOM 626 C C . PRO A 1 79 ? -13.341 -22.342 7.926 1.00 85.56 79 PRO A C 1
ATOM 628 O O . PRO A 1 79 ? -14.214 -23.149 7.602 1.00 85.56 79 PRO A O 1
ATOM 631 N N . GLY A 1 80 ? -12.167 -22.259 7.300 1.00 84.19 80 GLY A N 1
ATOM 632 C CA . GLY A 1 80 ? -11.820 -23.061 6.130 1.00 84.19 80 GLY A CA 1
ATOM 633 C C . GLY A 1 80 ? -10.867 -22.339 5.182 1.00 84.19 80 GLY A C 1
ATOM 634 O O . GLY A 1 80 ? -10.313 -21.289 5.506 1.00 84.19 80 GLY A O 1
ATOM 635 N N . VAL A 1 81 ? -10.664 -22.926 4.002 1.00 82.75 81 VAL A N 1
ATOM 636 C CA . VAL A 1 81 ? -9.893 -22.297 2.926 1.00 82.75 81 VAL A CA 1
ATOM 637 C C . VAL A 1 81 ? -10.756 -21.212 2.293 1.00 82.75 81 VAL A C 1
ATOM 639 O O . VAL A 1 81 ? -11.802 -21.511 1.725 1.00 82.75 81 VAL A O 1
ATOM 642 N N . ALA A 1 82 ? -10.303 -19.966 2.381 1.00 82.00 82 ALA A N 1
ATOM 643 C CA . ALA A 1 82 ? -10.910 -18.839 1.689 1.00 82.00 82 ALA A CA 1
ATOM 644 C C . ALA A 1 82 ? -10.059 -18.464 0.478 1.00 82.00 82 ALA A C 1
ATOM 646 O O . ALA A 1 82 ? -8.823 -18.451 0.544 1.00 82.00 82 ALA A O 1
ATOM 647 N N . ARG A 1 83 ? -10.714 -18.156 -0.639 1.00 81.06 83 ARG A N 1
ATOM 648 C CA . ARG A 1 83 ? -10.007 -17.730 -1.841 1.00 81.06 83 ARG A CA 1
ATOM 649 C C . ARG A 1 83 ? -9.569 -16.279 -1.713 1.00 81.06 83 ARG A C 1
ATOM 651 O O . ARG A 1 83 ? -10.302 -15.431 -1.212 1.00 81.06 83 ARG A O 1
ATOM 658 N N . THR A 1 84 ? -8.377 -15.965 -2.216 1.00 77.81 84 THR A N 1
ATOM 659 C CA . THR A 1 84 ? -7.889 -14.576 -2.195 1.00 77.81 84 THR A CA 1
ATOM 660 C C . THR A 1 84 ? -8.788 -13.643 -2.997 1.00 77.81 84 THR A C 1
ATOM 662 O O . THR A 1 84 ? -8.933 -12.489 -2.613 1.00 77.81 84 THR A O 1
ATOM 665 N N . GLU A 1 85 ? -9.440 -14.131 -4.054 1.00 80.50 85 GLU A N 1
ATOM 666 C CA . GLU A 1 85 ? -10.382 -13.342 -4.853 1.00 80.50 85 GLU A CA 1
ATOM 667 C C . GLU A 1 85 ? -11.666 -12.976 -4.096 1.00 80.50 85 GLU A C 1
ATOM 669 O O . GLU A 1 85 ? -12.288 -11.970 -4.415 1.00 80.50 85 GLU A O 1
ATOM 674 N N . GLU A 1 86 ? -12.045 -13.760 -3.086 1.00 80.25 86 GLU A N 1
ATOM 675 C CA . GLU A 1 86 ? -13.235 -13.518 -2.258 1.00 80.25 86 GLU A CA 1
ATOM 676 C C . GLU A 1 86 ? -12.948 -12.534 -1.115 1.00 80.25 86 GLU A C 1
ATOM 678 O O . GLU A 1 86 ? -13.855 -11.866 -0.627 1.00 80.25 86 GLU A O 1
ATOM 683 N N . LEU A 1 87 ? -11.684 -12.440 -0.688 1.00 84.06 87 LEU A N 1
ATOM 684 C CA . LEU A 1 87 ? -11.266 -11.627 0.459 1.00 84.06 87 LEU A CA 1
ATOM 685 C C . LEU A 1 87 ? -10.599 -10.311 0.070 1.00 84.06 87 LEU A C 1
ATOM 687 O O . LEU A 1 87 ? -10.660 -9.331 0.814 1.00 84.06 87 LEU A O 1
ATOM 691 N N . ALA A 1 88 ? -9.890 -10.290 -1.055 1.00 89.69 88 ALA A N 1
ATOM 692 C CA . ALA A 1 88 ? -9.148 -9.117 -1.464 1.00 89.69 88 ALA A CA 1
ATOM 693 C C . ALA A 1 88 ? -10.106 -8.055 -2.007 1.00 89.69 88 ALA A C 1
ATOM 695 O O . ALA A 1 88 ? -10.774 -8.254 -3.016 1.00 89.69 88 ALA A O 1
ATOM 696 N N . ALA A 1 89 ? -10.088 -6.883 -1.377 1.00 89.75 89 ALA A N 1
ATOM 697 C CA . ALA A 1 89 ? -10.701 -5.669 -1.894 1.00 89.75 89 ALA A CA 1
ATOM 698 C C . ALA A 1 89 ? -9.586 -4.711 -2.348 1.00 89.75 89 ALA A C 1
ATOM 700 O O . ALA A 1 89 ? -9.008 -4.008 -1.508 1.00 89.75 89 ALA A O 1
ATOM 701 N N . PRO A 1 90 ? -9.214 -4.701 -3.646 1.00 92.06 90 PRO A N 1
ATOM 702 C CA . PRO A 1 90 ? -8.183 -3.805 -4.149 1.00 92.06 90 PRO A CA 1
ATOM 703 C C . PRO A 1 90 ? -8.521 -2.340 -3.838 1.00 92.06 90 PRO A C 1
ATOM 705 O O . PRO A 1 90 ? -9.605 -1.858 -4.155 1.00 92.06 90 PRO A O 1
ATOM 708 N N . GLY A 1 91 ? -7.589 -1.621 -3.211 1.00 92.25 91 GLY A N 1
ATOM 709 C CA . GLY A 1 91 ? -7.812 -0.248 -2.774 1.00 92.25 91 GLY A CA 1
ATOM 710 C C . GLY A 1 91 ? -6.568 0.399 -2.168 1.00 92.25 91 GLY A C 1
ATOM 711 O O . GLY A 1 91 ? -5.443 -0.041 -2.406 1.00 92.25 91 GLY A O 1
ATOM 712 N N . LYS A 1 92 ? -6.764 1.416 -1.315 1.00 90.19 92 LYS A N 1
ATOM 713 C CA . LYS A 1 92 ? -5.674 2.119 -0.604 1.00 90.19 92 LYS A CA 1
ATOM 714 C C . LYS A 1 92 ? -4.726 1.171 0.149 1.00 90.19 92 LYS A C 1
ATOM 716 O O . LYS A 1 92 ? -3.521 1.404 0.192 1.00 90.19 92 LYS A O 1
ATOM 721 N N . SER A 1 93 ? -5.254 0.068 0.680 1.00 90.50 93 SER A N 1
ATOM 722 C CA . SER A 1 93 ? -4.491 -0.927 1.441 1.00 90.50 93 SER A CA 1
ATOM 723 C C . SER A 1 93 ? -3.494 -1.717 0.587 1.00 90.50 93 SER A C 1
ATOM 725 O O . SER A 1 93 ? -2.564 -2.312 1.130 1.00 90.50 93 SER A O 1
ATOM 727 N N . CYS A 1 94 ? -3.626 -1.701 -0.745 1.00 93.00 94 CYS A N 1
ATOM 728 C CA . CYS A 1 94 ? -2.671 -2.358 -1.637 1.00 93.00 94 CYS A CA 1
ATOM 729 C C . CYS A 1 94 ? -1.277 -1.721 -1.579 1.00 93.00 94 CYS A C 1
ATOM 731 O O . CYS A 1 94 ? -0.299 -2.429 -1.805 1.00 93.00 94 CYS A O 1
ATOM 733 N N . TRP A 1 95 ? -1.175 -0.429 -1.236 1.00 90.81 95 TRP A N 1
ATOM 734 C CA . TRP A 1 95 ? 0.101 0.291 -1.194 1.00 90.81 95 TRP A CA 1
ATOM 735 C C . TRP A 1 95 ? 1.119 -0.339 -0.225 1.00 90.81 95 TRP A C 1
ATOM 737 O O . TRP A 1 95 ? 2.296 -0.477 -0.551 1.00 90.81 95 TRP A O 1
ATOM 747 N N . GLY A 1 96 ? 0.653 -0.763 0.952 1.00 87.19 96 GLY A N 1
ATOM 748 C CA . GLY A 1 96 ? 1.483 -1.372 1.997 1.00 87.19 96 GLY A CA 1
ATOM 749 C C . GLY A 1 96 ? 1.369 -2.894 2.093 1.00 87.19 96 GLY A C 1
ATOM 750 O O . GLY A 1 96 ? 1.957 -3.489 2.990 1.00 87.19 96 GLY A O 1
ATOM 751 N N . CYS A 1 97 ? 0.597 -3.543 1.217 1.00 92.19 97 CYS A N 1
ATOM 752 C CA . CYS A 1 97 ? 0.340 -4.976 1.327 1.00 92.19 97 CYS A CA 1
ATOM 753 C C . CYS A 1 97 ? 1.596 -5.787 0.934 1.00 92.19 97 CYS A C 1
ATOM 755 O O . CYS A 1 97 ? 2.039 -5.693 -0.219 1.00 92.19 97 CYS A O 1
ATOM 757 N N . PRO A 1 98 ? 2.171 -6.609 1.839 1.00 90.56 98 PRO A N 1
ATOM 758 C CA . PRO A 1 98 ? 3.404 -7.353 1.560 1.00 90.56 98 PRO A CA 1
ATOM 759 C C . PRO A 1 98 ? 3.180 -8.532 0.602 1.00 90.56 98 PRO A C 1
ATOM 761 O O . PRO A 1 98 ? 4.073 -8.915 -0.148 1.00 90.56 98 PRO A O 1
ATOM 764 N N . ILE A 1 99 ? 1.963 -9.076 0.566 1.00 91.31 99 ILE A N 1
ATOM 765 C CA . ILE A 1 99 ? 1.602 -10.246 -0.248 1.00 91.31 99 ILE A CA 1
ATOM 766 C C . ILE A 1 99 ? 0.957 -9.877 -1.591 1.00 91.31 99 ILE A C 1
ATOM 768 O O . ILE A 1 99 ? 0.444 -10.739 -2.300 1.00 91.31 99 ILE A O 1
ATOM 772 N N . ARG A 1 100 ? 0.969 -8.595 -1.978 1.00 93.06 100 ARG A N 1
ATOM 773 C CA . ARG A 1 100 ? 0.309 -8.136 -3.214 1.00 93.06 100 ARG A CA 1
ATOM 774 C C . ARG A 1 100 ? 0.855 -8.797 -4.484 1.00 93.06 100 ARG A C 1
ATOM 776 O O . ARG A 1 100 ? 0.114 -8.945 -5.447 1.00 93.06 100 ARG A O 1
ATOM 783 N N . HIS A 1 101 ? 2.105 -9.255 -4.455 1.00 92.31 101 HIS A N 1
ATOM 784 C CA . HIS A 1 101 ? 2.753 -9.963 -5.559 1.00 92.31 101 HIS A CA 1
ATOM 785 C C . HIS A 1 101 ? 2.071 -11.295 -5.921 1.00 92.31 101 HIS A C 1
ATOM 787 O O . HIS A 1 101 ? 2.094 -11.694 -7.083 1.00 92.31 101 HIS A O 1
ATOM 793 N N . VAL A 1 102 ? 1.398 -11.945 -4.963 1.00 91.44 102 VAL A N 1
ATOM 794 C CA . VAL A 1 102 ? 0.597 -13.159 -5.205 1.00 91.44 102 VAL A CA 1
ATOM 795 C C . VAL A 1 102 ? -0.909 -12.901 -5.259 1.00 91.44 102 VAL A C 1
ATOM 797 O O . VAL A 1 102 ? -1.656 -13.809 -5.603 1.00 91.44 102 VAL A O 1
ATOM 800 N N . CYS A 1 103 ? -1.379 -11.687 -4.952 1.00 92.69 103 CYS A N 1
ATOM 801 C CA . CYS A 1 103 ? -2.806 -11.366 -4.896 1.00 92.69 103 CYS A CA 1
ATOM 802 C C . CYS A 1 103 ? -3.410 -11.245 -6.311 1.00 92.69 103 CYS A C 1
ATOM 804 O O . CYS A 1 103 ? -3.107 -10.279 -7.021 1.00 92.69 103 CYS A O 1
ATOM 806 N N . PRO A 1 104 ? -4.294 -12.166 -6.746 1.00 92.62 104 PRO A N 1
ATOM 807 C CA . PRO A 1 104 ? -4.861 -12.134 -8.093 1.00 92.62 104 PRO A CA 1
ATOM 808 C C . PRO A 1 104 ? -5.715 -10.889 -8.335 1.00 92.62 104 PRO A C 1
ATOM 810 O O . PRO A 1 104 ? -5.572 -10.257 -9.377 1.00 92.62 104 PRO A O 1
ATOM 813 N N . ALA A 1 105 ? -6.517 -10.479 -7.346 1.00 93.69 105 ALA A N 1
ATOM 814 C CA . ALA A 1 105 ? -7.355 -9.286 -7.442 1.00 93.69 105 ALA A CA 1
ATOM 815 C C . ALA A 1 105 ? -6.522 -8.007 -7.637 1.00 93.69 105 ALA A C 1
ATOM 817 O O . ALA A 1 105 ? -6.849 -7.177 -8.478 1.00 93.69 105 ALA A O 1
ATOM 818 N N . TYR A 1 106 ? -5.401 -7.861 -6.918 1.00 95.00 106 TYR A N 1
ATOM 819 C CA . TYR A 1 106 ? -4.500 -6.722 -7.118 1.00 95.00 106 TYR A CA 1
ATOM 820 C C . TYR A 1 106 ? -3.870 -6.731 -8.516 1.00 95.00 106 TYR A C 1
ATOM 822 O O . TYR A 1 106 ? -3.882 -5.707 -9.199 1.00 95.00 106 TYR A O 1
ATOM 830 N N . ARG A 1 107 ? -3.349 -7.885 -8.957 1.00 94.81 107 ARG A N 1
ATOM 831 C CA . ARG A 1 107 ? -2.728 -8.025 -10.285 1.00 94.81 107 ARG A CA 1
ATOM 832 C C . ARG A 1 107 ? -3.718 -7.766 -11.423 1.00 94.81 107 ARG A C 1
ATOM 834 O O . ARG A 1 107 ? -3.310 -7.255 -12.458 1.00 94.81 107 ARG A O 1
ATOM 841 N N . ALA A 1 108 ? -4.996 -8.083 -11.229 1.00 94.38 108 ALA A N 1
ATOM 842 C CA . ALA A 1 108 ? -6.045 -7.772 -12.193 1.00 94.38 108 ALA A CA 1
ATOM 843 C C . ALA A 1 108 ? -6.360 -6.265 -12.247 1.00 94.38 108 ALA A C 1
ATOM 845 O O . ALA A 1 108 ? -6.499 -5.716 -13.335 1.00 94.38 108 ALA A O 1
ATOM 846 N N . SER A 1 109 ? -6.428 -5.580 -11.098 1.00 95.12 109 SER A N 1
ATOM 847 C CA . SER A 1 109 ? -6.824 -4.162 -11.042 1.00 95.12 109 SER A CA 1
ATOM 848 C C . SER A 1 109 ? -5.701 -3.171 -11.364 1.00 95.12 109 SER A C 1
ATOM 850 O O . SER A 1 109 ? -5.960 -2.088 -11.891 1.00 95.12 109 SER A O 1
ATOM 852 N N . ALA A 1 110 ? -4.451 -3.494 -11.024 1.00 96.31 110 ALA A N 1
ATOM 853 C CA . ALA A 1 110 ? -3.353 -2.531 -11.104 1.00 96.31 110 ALA A CA 1
ATOM 854 C C . ALA A 1 110 ? -3.100 -1.958 -12.515 1.00 96.31 110 ALA A C 1
ATOM 856 O O . ALA A 1 110 ? -2.888 -0.747 -12.596 1.00 96.31 110 ALA A O 1
ATOM 857 N N . PRO A 1 111 ? -3.165 -2.729 -13.624 1.00 97.19 111 PRO A N 1
ATOM 858 C CA . PRO A 1 111 ? -2.945 -2.178 -14.962 1.00 97.19 111 PRO A CA 1
ATOM 859 C C . PRO A 1 111 ? -3.920 -1.055 -15.329 1.00 97.19 111 PRO A C 1
ATOM 861 O O . PRO A 1 111 ? -3.521 -0.064 -15.944 1.00 97.19 111 PRO A O 1
ATOM 864 N N . ASP A 1 112 ? -5.180 -1.150 -14.908 1.00 96.62 112 ASP A N 1
ATOM 865 C CA . ASP A 1 112 ? -6.152 -0.080 -15.136 1.00 96.62 112 ASP A CA 1
ATOM 866 C C . ASP A 1 112 ? -5.840 1.146 -14.275 1.00 96.62 112 ASP A C 1
ATOM 868 O O . ASP A 1 112 ? -5.860 2.272 -14.776 1.00 96.62 112 ASP A O 1
ATOM 872 N N . TRP A 1 113 ? -5.420 0.941 -13.023 1.00 95.62 113 TRP A N 1
ATOM 873 C CA . TRP A 1 113 ? -4.977 2.029 -12.142 1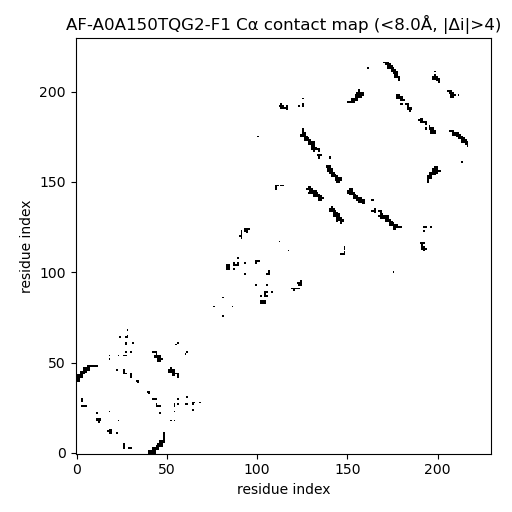.00 95.62 113 TRP A CA 1
ATOM 874 C C . TRP A 1 113 ? -3.746 2.768 -12.665 1.00 95.62 113 TRP A C 1
ATOM 876 O O . TRP A 1 113 ? -3.556 3.957 -12.397 1.00 95.62 113 TRP A O 1
ATOM 886 N N . TRP A 1 114 ? -2.895 2.077 -13.420 1.00 95.81 114 TRP A N 1
ATOM 887 C CA . TRP A 1 114 ? -1.736 2.686 -14.052 1.00 95.81 114 TRP A CA 1
ATOM 888 C C . TRP A 1 114 ? -2.096 3.602 -15.226 1.00 95.81 114 TRP A C 1
ATOM 890 O O . TRP A 1 114 ? -1.357 4.550 -15.515 1.00 95.81 114 TRP A O 1
ATOM 900 N N . LYS A 1 115 ? -3.204 3.319 -15.924 1.00 93.56 115 LYS A N 1
ATOM 901 C CA . LYS A 1 115 ? -3.750 4.192 -16.977 1.00 93.56 115 LYS A CA 1
ATOM 902 C C . LYS A 1 115 ? -4.516 5.355 -16.370 1.00 93.56 115 LYS A C 1
ATOM 904 O O . LYS A 1 115 ? -4.338 6.492 -16.798 1.00 93.56 115 LYS A O 1
ATOM 909 N N . GLN A 1 116 ? -5.354 5.052 -15.385 1.00 92.06 116 GLN A N 1
ATOM 910 C CA . GLN A 1 116 ? -6.252 5.995 -14.748 1.00 92.06 116 GLN A CA 1
ATOM 911 C C . GLN A 1 116 ? -6.156 5.838 -13.239 1.00 92.06 116 GLN A C 1
ATOM 913 O O . GLN A 1 116 ? -6.612 4.850 -12.669 1.00 92.06 116 GLN A O 1
ATOM 918 N N . TYR A 1 117 ? -5.587 6.850 -12.589 1.00 91.50 117 TYR A N 1
ATOM 919 C CA . TYR A 1 117 ? -5.435 6.830 -11.145 1.00 91.50 117 TYR A CA 1
ATOM 920 C C . TYR A 1 117 ? -6.817 6.736 -10.473 1.00 91.50 117 TYR A C 1
ATOM 922 O O . TYR A 1 117 ? -7.670 7.592 -10.723 1.00 91.50 117 TYR A O 1
ATOM 930 N N . PRO A 1 118 ? -7.067 5.720 -9.634 1.00 90.88 118 PRO A N 1
ATOM 931 C CA . PRO A 1 118 ? -8.369 5.521 -9.015 1.00 90.88 118 PRO A CA 1
ATOM 932 C C . PRO A 1 118 ? -8.703 6.646 -8.028 1.00 90.88 118 PRO A C 1
ATOM 934 O O . PRO A 1 118 ? -7.856 7.093 -7.246 1.00 90.88 118 PRO A O 1
ATOM 937 N N . ALA A 1 119 ? -9.962 7.088 -8.043 1.00 86.62 119 ALA A N 1
ATOM 938 C CA . ALA A 1 119 ? -10.464 8.092 -7.111 1.00 86.62 119 ALA A CA 1
ATOM 939 C C . ALA A 1 119 ? -10.376 7.592 -5.657 1.00 86.62 119 ALA A C 1
ATOM 941 O O . ALA A 1 119 ? -10.583 6.414 -5.374 1.00 86.62 119 ALA A O 1
ATOM 942 N N . GLY A 1 120 ? -10.057 8.492 -4.722 1.00 84.12 120 GLY A N 1
ATOM 943 C CA . GLY A 1 120 ? -9.957 8.161 -3.294 1.00 84.12 120 GLY A CA 1
ATOM 944 C C . GLY A 1 120 ? -8.690 7.401 -2.883 1.00 84.12 120 GLY A C 1
ATOM 945 O O . GLY A 1 120 ? -8.507 7.126 -1.698 1.00 84.12 120 GLY A O 1
ATOM 946 N N . ILE A 1 121 ? -7.786 7.095 -3.820 1.00 87.88 121 ILE A N 1
ATOM 947 C CA . ILE A 1 121 ? -6.471 6.530 -3.511 1.00 87.88 121 ILE A CA 1
ATOM 948 C C . ILE A 1 121 ? -5.427 7.644 -3.579 1.00 87.88 121 ILE A C 1
ATOM 950 O O . ILE A 1 121 ? -5.283 8.351 -4.578 1.00 87.88 121 ILE A O 1
ATOM 954 N N . GLU A 1 122 ? -4.701 7.837 -2.480 1.00 86.06 122 GLU A N 1
ATOM 955 C CA . GLU A 1 122 ? -3.666 8.871 -2.393 1.00 86.06 122 GLU A CA 1
ATOM 956 C C . GLU A 1 122 ? -2.345 8.443 -3.012 1.00 86.06 122 GLU A C 1
ATOM 958 O O . GLU A 1 122 ? -1.625 9.271 -3.581 1.00 86.06 122 GLU A O 1
ATOM 963 N N . ARG A 1 123 ? -2.034 7.152 -2.877 1.00 88.56 123 ARG A N 1
ATOM 964 C CA . ARG A 1 123 ? -0.780 6.561 -3.310 1.00 88.56 123 ARG A CA 1
ATOM 965 C C . ARG A 1 123 ? -0.996 5.134 -3.803 1.00 88.56 123 ARG A C 1
ATOM 967 O O . ARG A 1 123 ? -1.534 4.299 -3.085 1.00 88.56 123 ARG A O 1
ATOM 974 N N . LEU A 1 124 ? -0.538 4.865 -5.019 1.00 92.50 124 LEU A N 1
ATOM 975 C CA . LEU A 1 124 ? -0.375 3.530 -5.576 1.00 92.50 124 LEU A CA 1
ATOM 976 C C . LEU A 1 124 ? 1.038 3.024 -5.301 1.00 92.50 124 LEU A C 1
ATOM 978 O O . LEU A 1 124 ? 1.987 3.808 -5.205 1.00 92.50 124 LEU A O 1
ATOM 982 N N . SER A 1 125 ? 1.180 1.706 -5.199 1.00 93.81 125 SER A N 1
ATOM 983 C CA . SER A 1 125 ? 2.496 1.077 -5.240 1.00 93.81 125 SER A CA 1
ATOM 984 C C . SER A 1 125 ? 3.161 1.359 -6.582 1.00 93.81 125 SER A C 1
ATOM 986 O O . SER A 1 125 ? 2.524 1.298 -7.637 1.00 93.81 125 SER A O 1
ATOM 988 N N . ASN A 1 126 ? 4.461 1.620 -6.538 1.00 96.00 126 ASN A N 1
ATOM 989 C CA . ASN A 1 126 ? 5.317 1.689 -7.716 1.00 96.00 126 ASN A CA 1
ATOM 990 C C . ASN A 1 126 ? 5.656 0.263 -8.175 1.00 96.00 126 ASN A C 1
ATOM 992 O O . ASN A 1 126 ? 6.804 -0.172 -8.159 1.00 96.00 126 ASN A O 1
ATOM 996 N N . ASP A 1 127 ? 4.616 -0.486 -8.510 1.00 97.56 127 ASP A N 1
ATOM 997 C CA . ASP A 1 127 ? 4.727 -1.812 -9.089 1.00 97.56 127 ASP A CA 1
ATOM 998 C C . ASP A 1 127 ? 4.484 -1.695 -10.594 1.00 97.56 127 ASP A C 1
ATOM 1000 O O . ASP A 1 127 ? 3.692 -0.854 -11.038 1.00 97.56 127 ASP A O 1
ATOM 1004 N N . VAL A 1 128 ? 5.171 -2.523 -11.373 1.00 98.06 128 VAL A N 1
ATOM 1005 C CA . VAL A 1 128 ? 4.978 -2.629 -12.818 1.00 98.06 128 VAL A CA 1
ATOM 1006 C C . VAL A 1 128 ? 5.408 -4.007 -13.297 1.00 98.06 128 VAL A C 1
ATOM 1008 O O . VAL A 1 128 ? 6.349 -4.604 -12.782 1.00 98.06 128 VAL A O 1
ATOM 1011 N N . TRP A 1 129 ? 4.723 -4.525 -14.303 1.00 98.06 129 TRP A N 1
ATOM 1012 C CA . TRP A 1 129 ? 5.049 -5.804 -14.917 1.00 98.06 129 TRP A CA 1
ATOM 1013 C C . TRP A 1 129 ? 4.600 -5.819 -16.368 1.00 98.06 129 TRP A C 1
ATOM 1015 O O . TRP A 1 129 ? 3.726 -5.047 -16.774 1.00 98.06 129 TRP A O 1
ATOM 1025 N N . GLY A 1 130 ? 5.203 -6.708 -17.145 1.00 97.69 130 GLY A N 1
ATOM 1026 C CA . GLY A 1 130 ? 4.885 -6.876 -18.554 1.00 97.69 130 GLY A CA 1
ATOM 1027 C C . GLY A 1 130 ? 5.999 -7.580 -19.308 1.00 97.69 130 GLY A C 1
ATOM 1028 O O . GLY A 1 130 ? 6.814 -8.290 -18.719 1.00 97.69 130 GLY A O 1
ATOM 1029 N N . THR A 1 131 ? 6.023 -7.382 -20.621 1.00 98.31 131 THR A N 1
ATOM 1030 C CA . THR A 1 131 ? 7.001 -8.011 -21.513 1.00 98.31 131 THR A CA 1
ATOM 1031 C C . THR A 1 131 ? 8.243 -7.139 -21.648 1.00 98.31 131 THR A C 1
ATOM 1033 O O . THR A 1 131 ? 8.135 -5.952 -21.975 1.00 98.31 131 THR A O 1
ATOM 1036 N N . VAL A 1 132 ? 9.419 -7.731 -21.449 1.00 98.19 132 VAL A N 1
ATOM 1037 C CA . VAL A 1 132 ? 10.709 -7.068 -21.669 1.00 98.19 132 VAL A CA 1
ATOM 1038 C C . VAL A 1 132 ? 10.903 -6.797 -23.155 1.00 98.19 132 VAL A C 1
ATOM 1040 O O . VAL A 1 132 ? 10.839 -7.706 -23.980 1.00 98.19 132 VAL A O 1
ATOM 1043 N N . LEU A 1 133 ? 11.148 -5.534 -23.493 1.00 98.38 133 LEU A N 1
ATOM 1044 C CA . LEU A 1 133 ? 11.481 -5.101 -24.847 1.00 98.38 133 LEU A CA 1
ATOM 1045 C C . LEU A 1 133 ? 12.992 -4.996 -25.033 1.00 98.38 133 LEU A C 1
ATOM 1047 O O . LEU A 1 133 ? 13.512 -5.429 -26.053 1.00 98.38 133 LEU A O 1
ATOM 1051 N N . GLU A 1 134 ? 13.682 -4.408 -24.056 1.00 98.12 134 GLU A N 1
ATOM 1052 C CA . GLU A 1 134 ? 15.118 -4.142 -24.125 1.00 98.12 134 GLU A CA 1
ATOM 1053 C C . GLU A 1 134 ? 15.737 -4.288 -22.732 1.00 98.12 134 GLU A C 1
ATOM 1055 O O . GLU A 1 134 ? 15.111 -3.938 -21.725 1.00 98.12 134 GLU A O 1
ATOM 1060 N N . VAL A 1 135 ? 16.976 -4.776 -22.694 1.00 96.88 135 VAL A N 1
ATOM 1061 C CA . VAL A 1 135 ? 17.837 -4.800 -21.507 1.00 96.88 135 VAL A CA 1
ATOM 1062 C C . VAL A 1 135 ? 19.163 -4.163 -21.900 1.00 96.88 135 VAL A C 1
ATOM 1064 O O . VAL A 1 135 ? 19.769 -4.578 -22.888 1.00 96.88 135 VAL A O 1
ATOM 1067 N N . LEU A 1 136 ? 19.591 -3.147 -21.156 1.00 94.88 136 LEU A N 1
ATOM 1068 C CA . LEU A 1 136 ? 20.773 -2.340 -21.459 1.00 94.88 136 LEU A CA 1
ATOM 1069 C C . LEU A 1 136 ? 21.739 -2.348 -20.267 1.00 94.88 136 LEU A C 1
ATOM 1071 O O . LEU A 1 136 ? 21.307 -2.288 -19.119 1.00 94.88 136 LEU A O 1
ATOM 1075 N N . GLY A 1 137 ? 23.044 -2.355 -20.552 1.00 87.69 137 GLY A N 1
ATOM 1076 C CA . GLY A 1 137 ? 24.109 -2.315 -19.543 1.00 87.69 137 GLY A CA 1
ATOM 1077 C C . GLY A 1 137 ? 24.550 -3.695 -19.036 1.00 87.69 137 GLY A C 1
ATOM 1078 O O . GLY A 1 137 ? 23.762 -4.633 -18.976 1.00 87.69 137 GLY A O 1
ATOM 1079 N N . GLU A 1 138 ? 25.835 -3.815 -18.684 1.00 67.69 138 GLU A N 1
ATOM 1080 C CA . GLU A 1 138 ? 26.451 -5.062 -18.180 1.00 67.69 138 GLU A CA 1
ATOM 1081 C C . GLU A 1 138 ? 26.669 -5.063 -16.655 1.00 67.69 138 GLU A C 1
ATOM 1083 O O . GLU A 1 138 ? 26.864 -6.116 -16.056 1.00 67.69 138 GLU A O 1
ATOM 1088 N N . GLY A 1 139 ? 26.624 -3.888 -16.017 1.00 78.69 139 GLY A N 1
ATOM 1089 C CA . GLY A 1 139 ? 26.737 -3.735 -14.564 1.00 78.69 139 GLY A CA 1
ATOM 1090 C C . GLY A 1 139 ? 25.424 -3.254 -13.965 1.00 78.69 139 GLY A C 1
ATOM 1091 O O . GLY A 1 139 ? 24.627 -4.036 -13.459 1.00 78.69 139 GLY A O 1
ATOM 1092 N N . ARG A 1 140 ? 25.185 -1.944 -14.047 1.00 87.19 140 ARG A N 1
ATOM 1093 C CA . ARG A 1 140 ? 23.883 -1.362 -13.723 1.00 87.19 140 ARG A CA 1
ATOM 1094 C C . ARG A 1 140 ? 22.943 -1.616 -14.904 1.00 87.19 140 ARG A C 1
ATOM 1096 O O . ARG A 1 140 ? 23.262 -1.191 -16.014 1.00 87.19 140 ARG A O 1
ATOM 1103 N N . VAL A 1 141 ? 21.846 -2.330 -14.664 1.00 94.56 141 VAL A N 1
ATOM 1104 C CA . VAL A 1 141 ? 20.962 -2.803 -15.737 1.00 94.56 141 VAL A CA 1
ATOM 1105 C C . VAL A 1 141 ? 19.755 -1.883 -15.875 1.00 94.56 141 VAL A C 1
ATOM 1107 O O . VAL A 1 141 ? 19.042 -1.640 -14.904 1.00 94.56 141 VAL A O 1
ATOM 1110 N N . ASP A 1 142 ? 19.491 -1.413 -17.087 1.00 96.88 142 ASP A N 1
ATOM 1111 C CA . ASP A 1 142 ? 18.257 -0.707 -17.423 1.00 96.88 142 ASP A CA 1
ATOM 1112 C C . ASP A 1 142 ? 17.334 -1.650 -18.201 1.00 96.88 142 ASP A C 1
ATOM 1114 O O . ASP A 1 142 ? 17.775 -2.408 -19.068 1.00 96.88 142 ASP A O 1
ATOM 1118 N N . VAL A 1 143 ? 16.035 -1.590 -17.915 1.00 97.81 143 VAL A N 1
ATOM 1119 C CA . VAL A 1 143 ? 15.015 -2.412 -18.575 1.00 97.81 143 VAL A CA 1
ATOM 1120 C C . VAL A 1 143 ? 13.943 -1.522 -19.179 1.00 97.81 143 VAL A C 1
ATOM 1122 O O . VAL A 1 143 ? 13.410 -0.624 -18.526 1.00 97.81 143 VAL A O 1
ATOM 1125 N N . ILE A 1 144 ? 13.571 -1.811 -20.423 1.00 98.50 144 ILE A N 1
ATOM 1126 C CA . ILE A 1 144 ? 12.393 -1.229 -21.066 1.00 98.50 144 ILE A CA 1
ATOM 1127 C C . ILE A 1 144 ? 11.332 -2.318 -21.190 1.00 98.50 144 ILE A C 1
ATOM 1129 O O . ILE A 1 144 ? 11.577 -3.380 -21.760 1.00 98.50 144 ILE A O 1
ATOM 1133 N N . LEU A 1 145 ? 10.135 -2.033 -20.682 1.00 97.81 145 LEU A N 1
ATOM 1134 C CA . LEU A 1 145 ? 8.980 -2.925 -20.689 1.00 97.81 145 LEU A CA 1
ATOM 1135 C C . LEU A 1 145 ? 7.863 -2.372 -21.571 1.00 97.81 145 LEU A C 1
ATOM 1137 O O . LEU A 1 145 ? 7.658 -1.157 -21.669 1.00 97.81 145 LEU A O 1
ATOM 1141 N N . ARG A 1 146 ? 7.065 -3.283 -22.123 1.00 98.62 146 ARG A N 1
ATOM 1142 C CA . ARG A 1 146 ? 5.662 -3.022 -22.442 1.00 98.62 146 ARG A CA 1
ATOM 1143 C C . ARG A 1 146 ? 4.830 -3.573 -21.298 1.00 98.62 146 ARG A C 1
ATOM 1145 O O . ARG A 1 146 ? 4.728 -4.792 -21.168 1.00 98.62 146 ARG A O 1
ATOM 1152 N N . ASP A 1 147 ? 4.290 -2.690 -20.468 1.00 98.06 147 ASP A N 1
ATOM 1153 C CA . ASP A 1 147 ? 3.511 -3.111 -19.307 1.00 98.06 147 ASP A CA 1
ATOM 1154 C C . ASP A 1 147 ? 2.125 -3.659 -19.705 1.00 98.06 147 ASP A C 1
ATOM 1156 O O . ASP A 1 147 ? 1.687 -3.539 -20.857 1.00 98.06 147 ASP A O 1
ATOM 1160 N N . ASP A 1 148 ? 1.411 -4.258 -18.754 1.00 97.62 148 ASP A N 1
ATOM 1161 C CA . ASP A 1 148 ? 0.048 -4.771 -18.983 1.00 97.62 148 ASP A CA 1
ATOM 1162 C C . ASP A 1 148 ? -0.984 -3.685 -19.282 1.00 97.62 148 ASP A C 1
ATOM 1164 O O . ASP A 1 148 ? -2.015 -3.942 -19.905 1.00 97.62 148 ASP A O 1
ATOM 1168 N N . ALA A 1 149 ? -0.675 -2.440 -18.926 1.00 97.44 149 ALA A N 1
ATOM 1169 C CA . ALA A 1 149 ? -1.437 -1.280 -19.352 1.00 97.44 149 ALA A CA 1
ATOM 1170 C C . ALA A 1 149 ? -1.130 -0.861 -20.805 1.00 97.44 149 ALA A C 1
ATOM 1172 O O . ALA A 1 149 ? -1.681 0.134 -21.281 1.00 97.44 149 ALA A O 1
ATOM 1173 N N . ARG A 1 150 ? -0.292 -1.620 -21.526 1.00 97.69 150 ARG A N 1
ATOM 1174 C CA . ARG A 1 150 ? 0.188 -1.359 -22.895 1.00 97.69 150 ARG A CA 1
ATOM 1175 C C . ARG A 1 150 ? 1.015 -0.077 -23.026 1.00 97.69 150 ARG A C 1
ATOM 1177 O O . ARG A 1 150 ? 1.165 0.457 -24.124 1.00 97.69 150 ARG A O 1
ATOM 1184 N N . ARG A 1 151 ? 1.580 0.414 -21.926 1.00 97.38 151 ARG A N 1
ATOM 1185 C CA . ARG A 1 151 ? 2.474 1.573 -21.886 1.00 97.38 151 ARG A CA 1
ATOM 1186 C C . ARG A 1 151 ? 3.915 1.099 -22.069 1.00 97.38 151 ARG A C 1
ATOM 1188 O O . ARG A 1 151 ? 4.288 0.012 -21.631 1.00 97.38 151 ARG A O 1
ATOM 1195 N N . ARG A 1 152 ? 4.747 1.938 -22.688 1.00 98.12 152 ARG A N 1
ATOM 1196 C CA . ARG A 1 152 ? 6.205 1.762 -22.648 1.00 98.12 152 ARG A CA 1
ATOM 1197 C C . ARG A 1 152 ? 6.717 2.345 -21.334 1.00 98.12 152 ARG A C 1
ATOM 1199 O O . ARG A 1 152 ? 6.476 3.523 -21.065 1.00 98.12 152 ARG A O 1
ATOM 1206 N N . VAL A 1 153 ? 7.386 1.521 -20.537 1.00 98.19 153 VAL A N 1
ATOM 1207 C CA . VAL A 1 153 ? 7.913 1.873 -19.212 1.00 98.19 153 VAL A CA 1
ATOM 1208 C C . VAL A 1 153 ? 9.413 1.617 -19.182 1.00 98.19 153 VAL A C 1
ATOM 1210 O O . VAL A 1 153 ? 9.878 0.629 -19.746 1.00 98.19 153 VAL A O 1
ATOM 1213 N N . ARG A 1 154 ? 10.165 2.502 -18.527 1.00 98.00 154 ARG A N 1
ATOM 1214 C CA . ARG A 1 154 ? 11.608 2.365 -18.309 1.00 98.00 154 ARG A CA 1
ATOM 1215 C C . ARG A 1 154 ? 11.897 2.158 -16.826 1.00 98.00 154 ARG A C 1
ATOM 1217 O O . ARG A 1 154 ? 11.331 2.850 -15.982 1.00 98.00 154 ARG A O 1
ATOM 1224 N N . ILE A 1 155 ? 12.774 1.218 -16.513 1.00 98.06 155 ILE A N 1
ATOM 1225 C CA . ILE A 1 155 ? 13.282 0.982 -15.166 1.00 98.06 155 ILE A CA 1
ATOM 1226 C C . ILE A 1 155 ? 14.788 1.140 -15.238 1.00 98.06 155 ILE A C 1
ATOM 1228 O O . ILE A 1 155 ? 15.466 0.356 -15.898 1.00 98.06 155 ILE A O 1
ATOM 1232 N N . ASP A 1 156 ? 15.282 2.176 -14.580 1.00 96.19 156 ASP A N 1
ATOM 1233 C CA . ASP A 1 156 ? 16.689 2.508 -14.561 1.00 96.19 156 ASP A CA 1
ATOM 1234 C C . ASP A 1 156 ? 17.376 1.825 -13.394 1.00 96.19 156 ASP A C 1
ATOM 1236 O O . ASP A 1 156 ? 16.909 1.811 -12.249 1.00 96.19 156 ASP A O 1
ATOM 1240 N N . GLY A 1 157 ? 18.578 1.364 -13.663 1.00 96.00 157 GLY A N 1
ATOM 1241 C CA . GLY A 1 157 ? 19.536 1.236 -12.611 1.00 96.00 157 GLY A CA 1
ATOM 1242 C C . GLY A 1 157 ? 19.303 0.072 -11.660 1.00 96.00 157 GLY A C 1
ATOM 1243 O O . GLY A 1 157 ? 19.499 0.247 -10.457 1.00 96.00 157 GLY A O 1
ATOM 1244 N N . LEU A 1 158 ? 18.860 -1.064 -12.184 1.00 96.62 158 LEU A N 1
ATOM 1245 C CA . LEU A 1 158 ? 18.656 -2.299 -11.441 1.00 96.62 158 LEU A CA 1
ATOM 1246 C C . LEU A 1 158 ? 19.997 -2.883 -10.997 1.00 96.62 158 LEU A C 1
ATOM 1248 O O . LEU A 1 158 ? 20.995 -2.844 -11.726 1.00 96.62 158 LEU A O 1
ATOM 1252 N N . ASP A 1 159 ? 20.004 -3.412 -9.779 1.00 94.69 159 ASP A N 1
ATOM 1253 C CA . ASP A 1 159 ? 21.144 -4.107 -9.201 1.00 94.69 159 ASP A CA 1
ATOM 1254 C C . ASP A 1 159 ? 21.341 -5.455 -9.930 1.00 94.69 159 ASP A C 1
ATOM 1256 O O . ASP A 1 159 ? 20.386 -6.235 -10.047 1.00 94.69 159 ASP A O 1
ATOM 1260 N N . PRO A 1 160 ? 22.552 -5.768 -10.429 1.00 91.56 160 PRO A N 1
ATOM 1261 C CA . PRO A 1 160 ? 22.792 -6.991 -11.197 1.00 91.56 160 PRO A CA 1
ATOM 1262 C C . PRO A 1 160 ? 22.504 -8.282 -10.412 1.00 91.56 160 PRO A C 1
ATOM 1264 O O . PRO A 1 160 ? 22.321 -9.337 -11.023 1.00 91.56 160 PRO A O 1
ATOM 1267 N N . ARG A 1 161 ? 22.366 -8.217 -9.076 1.00 93.00 161 ARG A N 1
ATOM 1268 C CA . ARG A 1 161 ? 21.918 -9.347 -8.239 1.00 93.00 161 ARG A CA 1
ATOM 1269 C C . ARG A 1 161 ? 20.572 -9.950 -8.657 1.00 93.00 161 ARG A C 1
ATOM 1271 O O . ARG A 1 161 ? 20.304 -11.095 -8.311 1.00 93.00 161 ARG A O 1
ATOM 1278 N N . HIS A 1 162 ? 19.729 -9.205 -9.379 1.00 92.88 162 HIS A N 1
ATOM 1279 C CA . HIS A 1 162 ? 18.437 -9.708 -9.869 1.00 92.88 162 HIS A CA 1
ATOM 1280 C C . HIS A 1 162 ? 18.569 -10.653 -11.071 1.00 92.88 162 HIS A C 1
ATOM 1282 O O . HIS A 1 162 ? 17.566 -11.196 -11.523 1.00 92.88 162 HIS A O 1
ATOM 1288 N N . GLY A 1 163 ? 19.779 -10.842 -11.615 1.00 91.62 163 GLY A N 1
ATOM 1289 C CA . GLY A 1 163 ? 20.024 -11.767 -12.728 1.00 91.62 163 GLY A CA 1
ATOM 1290 C C . GLY A 1 163 ? 19.365 -11.347 -14.046 1.00 91.62 163 GLY A C 1
ATOM 1291 O O . GLY A 1 163 ? 19.146 -12.177 -14.928 1.00 91.62 163 GLY A O 1
ATOM 1292 N N . ILE A 1 164 ? 19.026 -10.064 -14.188 1.00 92.88 164 ILE A N 1
ATOM 1293 C CA . ILE A 1 164 ? 18.375 -9.527 -15.382 1.00 92.88 164 ILE A CA 1
ATOM 1294 C C . ILE A 1 164 ? 19.419 -9.391 -16.488 1.00 92.88 164 ILE A C 1
ATOM 1296 O O . ILE A 1 164 ? 20.393 -8.658 -16.352 1.00 92.88 164 ILE A O 1
ATOM 1300 N N . THR A 1 165 ? 19.201 -10.095 -17.596 1.00 92.88 165 THR A N 1
ATOM 1301 C CA . THR A 1 165 ? 20.100 -10.093 -18.759 1.00 92.88 165 THR A CA 1
ATOM 1302 C C . THR A 1 165 ? 19.305 -9.956 -20.052 1.00 92.88 165 THR A C 1
ATOM 1304 O O . THR A 1 165 ? 18.085 -10.131 -20.065 1.00 92.88 165 THR A O 1
ATOM 1307 N N . SER A 1 166 ? 19.992 -9.707 -21.169 1.00 93.00 166 SER A N 1
ATOM 1308 C CA . SER A 1 166 ? 19.386 -9.635 -22.507 1.00 93.00 166 SER A CA 1
ATOM 1309 C C . SER A 1 166 ? 18.620 -10.897 -22.924 1.00 93.00 166 SER A C 1
ATOM 1311 O O . SER A 1 166 ? 17.748 -10.813 -23.784 1.00 93.00 166 SER A O 1
ATOM 1313 N N . ARG A 1 167 ? 18.861 -12.048 -22.280 1.00 92.75 167 ARG A N 1
ATOM 1314 C CA . ARG A 1 167 ? 18.086 -13.285 -22.495 1.00 92.75 167 ARG A CA 1
ATOM 1315 C C . ARG A 1 167 ? 16.621 -13.171 -22.075 1.00 92.75 167 ARG A C 1
ATOM 1317 O O . ARG A 1 167 ? 15.811 -13.971 -22.519 1.00 92.75 167 ARG A O 1
ATOM 1324 N N . LEU A 1 168 ? 16.281 -12.196 -21.230 1.00 93.25 168 LEU A N 1
ATOM 1325 C CA . LEU A 1 168 ? 14.904 -11.959 -20.802 1.00 93.25 168 LEU A CA 1
ATOM 1326 C C . LEU A 1 168 ? 14.085 -11.161 -21.821 1.00 93.25 168 LEU A C 1
ATOM 1328 O O . LEU A 1 168 ? 12.886 -11.005 -21.613 1.00 93.25 168 LEU A O 1
ATOM 1332 N N . VAL A 1 169 ? 14.682 -10.642 -22.900 1.00 96.44 169 VAL A N 1
ATOM 1333 C CA . VAL A 1 169 ? 13.929 -9.942 -23.952 1.00 96.44 169 VAL A CA 1
ATOM 1334 C C . VAL A 1 169 ? 12.861 -10.873 -24.532 1.00 96.44 169 VAL A C 1
ATOM 1336 O O . VAL A 1 169 ? 13.146 -12.003 -24.912 1.00 96.44 169 VAL A O 1
ATOM 1339 N N . GLY A 1 170 ? 11.619 -10.391 -24.589 1.00 96.56 170 GLY A N 1
ATOM 1340 C CA . GLY A 1 170 ? 10.445 -11.177 -24.976 1.00 96.56 170 GLY A CA 1
ATOM 1341 C C . GLY A 1 170 ? 9.765 -11.916 -23.819 1.00 96.56 170 GLY A C 1
ATOM 1342 O O . GLY A 1 170 ? 8.583 -12.240 -23.935 1.00 96.56 170 GLY A O 1
ATOM 1343 N N . ASN A 1 171 ? 10.444 -12.106 -22.685 1.00 95.56 171 ASN A N 1
ATOM 1344 C CA . ASN A 1 171 ? 9.868 -12.748 -21.507 1.00 95.56 171 ASN A CA 1
ATOM 1345 C C . ASN A 1 171 ? 9.074 -11.760 -20.654 1.00 95.56 171 ASN A C 1
ATOM 1347 O O . ASN A 1 171 ? 9.193 -10.533 -20.763 1.00 95.56 171 ASN A O 1
ATOM 1351 N N . ARG A 1 172 ? 8.246 -12.326 -19.779 1.00 96.12 172 ARG A N 1
ATOM 1352 C CA . ARG A 1 172 ? 7.470 -11.586 -18.796 1.00 96.12 172 ARG A CA 1
ATOM 1353 C C . ARG A 1 172 ? 8.231 -11.464 -17.479 1.00 96.12 172 ARG A C 1
ATOM 1355 O O . ARG A 1 172 ? 8.828 -12.424 -16.998 1.00 96.12 172 ARG A O 1
ATOM 1362 N N . ILE A 1 173 ? 8.188 -10.270 -16.902 1.00 97.31 173 ILE A N 1
ATOM 1363 C CA . ILE A 1 173 ? 8.853 -9.932 -15.644 1.00 97.31 173 ILE A CA 1
ATOM 1364 C C . ILE A 1 173 ? 7.941 -9.059 -14.789 1.00 97.31 173 ILE A C 1
ATOM 1366 O O . ILE A 1 173 ? 7.147 -8.264 -15.308 1.00 97.31 173 ILE A O 1
ATOM 1370 N N . TRP A 1 174 ? 8.081 -9.193 -13.475 1.00 97.88 174 TRP A N 1
ATOM 1371 C CA . TRP A 1 174 ? 7.293 -8.467 -12.497 1.00 97.88 174 TRP A CA 1
ATOM 1372 C C . TRP A 1 174 ? 8.186 -7.731 -11.511 1.00 97.88 174 TRP A C 1
ATOM 1374 O O . TRP A 1 174 ? 9.066 -8.333 -10.901 1.00 97.88 174 TRP A O 1
ATOM 1384 N N . PHE A 1 175 ? 7.917 -6.444 -11.319 1.00 97.94 175 PHE A N 1
ATOM 1385 C CA . PHE A 1 175 ? 8.603 -5.590 -10.360 1.00 97.94 175 PHE A CA 1
ATOM 1386 C C . PHE A 1 175 ? 7.596 -5.055 -9.346 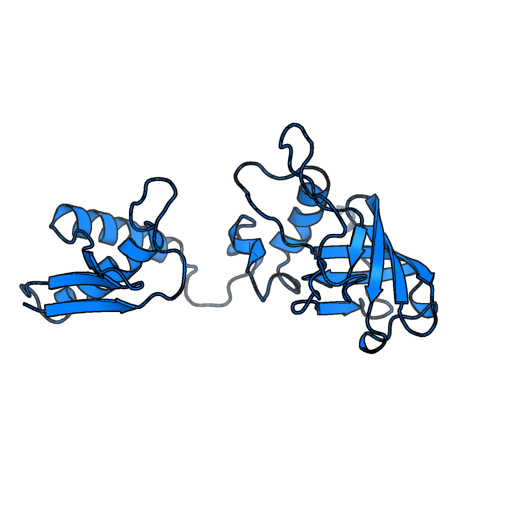1.00 97.94 175 PHE A C 1
ATOM 1388 O O . PHE A 1 175 ? 6.605 -4.419 -9.714 1.00 97.94 175 PHE A O 1
ATOM 1395 N N . PHE A 1 176 ? 7.866 -5.276 -8.064 1.00 97.62 176 PHE A N 1
ATOM 1396 C CA . PHE A 1 176 ? 7.056 -4.757 -6.967 1.00 97.62 176 PHE A CA 1
ATOM 1397 C C . PHE A 1 176 ? 7.921 -3.908 -6.045 1.00 97.62 176 PHE A C 1
ATOM 1399 O O . PHE A 1 176 ? 8.915 -4.403 -5.533 1.00 97.62 176 PHE A O 1
ATOM 1406 N N . GLY A 1 177 ? 7.526 -2.663 -5.783 1.00 96.38 177 GLY A N 1
ATOM 1407 C CA . GLY A 1 177 ? 8.189 -1.788 -4.816 1.00 96.38 177 GLY A CA 1
ATOM 1408 C C . GLY A 1 177 ? 9.358 -0.981 -5.378 1.00 96.38 177 GLY A C 1
ATOM 1409 O O . GLY A 1 177 ? 10.309 -0.731 -4.642 1.00 96.38 177 GLY A O 1
ATOM 1410 N N . LEU A 1 178 ? 9.293 -0.569 -6.648 1.00 97.50 178 LEU A N 1
ATOM 1411 C CA . LEU A 1 178 ? 10.255 0.367 -7.242 1.00 97.50 178 LEU A CA 1
ATOM 1412 C C . LEU A 1 178 ? 10.141 1.771 -6.621 1.00 97.50 178 LEU A C 1
ATOM 1414 O O . LEU A 1 178 ? 9.179 2.101 -5.923 1.00 97.50 178 LEU A O 1
ATOM 1418 N N . GLU A 1 179 ? 11.090 2.647 -6.932 1.00 96.81 179 GLU A N 1
ATOM 1419 C CA . GLU A 1 179 ? 10.924 4.088 -6.734 1.00 96.81 179 GLU A CA 1
ATOM 1420 C C . GLU A 1 179 ? 10.611 4.775 -8.065 1.00 96.81 179 GLU A C 1
ATOM 1422 O O . GLU A 1 179 ? 10.988 4.310 -9.142 1.00 96.81 179 GLU A O 1
ATOM 1427 N N . ALA A 1 180 ? 9.837 5.858 -7.998 1.00 95.38 180 ALA A N 1
ATOM 1428 C CA . ALA A 1 180 ? 9.439 6.614 -9.177 1.00 95.38 180 ALA A CA 1
ATOM 1429 C C . ALA A 1 180 ? 10.565 7.560 -9.599 1.00 95.38 180 ALA A C 1
ATOM 1431 O O . ALA A 1 180 ? 11.143 8.264 -8.772 1.00 95.38 180 ALA A O 1
ATOM 1432 N N . THR A 1 181 ? 10.825 7.630 -10.898 1.00 93.25 181 THR A N 1
ATOM 1433 C CA . THR A 1 181 ? 11.739 8.612 -11.473 1.00 93.25 181 THR A CA 1
ATOM 1434 C C . THR A 1 181 ? 10.956 9.875 -11.834 1.00 93.25 181 THR A C 1
ATOM 1436 O O . THR A 1 181 ? 10.180 9.883 -12.789 1.00 93.25 181 THR A O 1
ATOM 1439 N N . GLY A 1 182 ? 11.184 10.957 -11.088 1.00 86.56 182 GLY A N 1
ATOM 1440 C CA . GLY A 1 182 ? 10.547 12.256 -11.318 1.00 86.56 182 GLY A CA 1
ATOM 1441 C C . GLY A 1 182 ? 9.166 12.414 -10.668 1.00 86.56 182 GLY A C 1
ATOM 1442 O O . GLY A 1 182 ? 8.812 11.721 -9.714 1.00 86.56 182 GLY A O 1
ATOM 1443 N N . ALA A 1 183 ? 8.395 13.389 -11.155 1.00 85.19 183 ALA A N 1
ATOM 1444 C CA . ALA A 1 183 ? 7.103 13.746 -10.576 1.00 85.19 183 ALA A CA 1
ATOM 1445 C C . ALA A 1 183 ? 6.023 12.682 -10.844 1.00 85.19 183 ALA A C 1
ATOM 1447 O O . ALA A 1 183 ? 5.968 12.085 -11.914 1.00 85.19 183 ALA A O 1
ATOM 1448 N N . THR A 1 184 ? 5.121 12.504 -9.876 1.00 88.38 184 THR A N 1
ATOM 1449 C CA . THR A 1 184 ? 3.925 11.633 -9.963 1.00 88.38 184 THR A CA 1
ATOM 1450 C C . THR A 1 184 ? 2.615 12.423 -9.905 1.00 88.38 184 THR A C 1
ATOM 1452 O O . THR A 1 184 ? 1.528 11.869 -9.715 1.00 88.38 184 THR A O 1
ATOM 1455 N N . ARG A 1 185 ? 2.726 13.748 -10.035 1.00 90.38 185 ARG A N 1
ATOM 1456 C CA . ARG A 1 185 ? 1.620 14.703 -10.060 1.00 90.38 185 ARG A CA 1
ATOM 1457 C C . ARG A 1 185 ? 1.864 15.737 -11.149 1.00 90.38 185 ARG A C 1
ATOM 1459 O O . ARG A 1 185 ? 2.997 16.187 -11.318 1.00 90.38 185 ARG A O 1
ATOM 1466 N N . GLY A 1 186 ? 0.809 16.081 -11.879 1.00 86.50 186 GLY A N 1
ATOM 1467 C CA . GLY A 1 186 ? 0.793 17.198 -12.816 1.00 86.50 186 GLY A CA 1
ATOM 1468 C C . GLY A 1 186 ? 0.732 18.544 -12.094 1.00 86.50 186 GLY A C 1
ATOM 1469 O O . GLY A 1 186 ? 0.513 18.608 -10.883 1.00 86.50 186 GLY A O 1
ATOM 1470 N N . PHE A 1 187 ? 0.904 19.632 -12.848 1.00 85.62 187 PHE A N 1
ATOM 1471 C CA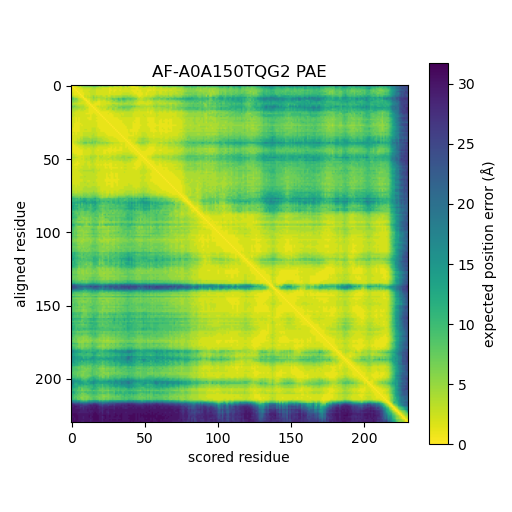 . PHE A 1 187 ? 0.775 21.002 -12.330 1.00 85.62 187 PHE A CA 1
ATOM 1472 C C . PHE A 1 187 ? -0.641 21.325 -11.832 1.00 85.62 187 PHE A C 1
ATOM 1474 O O . PHE A 1 187 ? -0.809 22.126 -10.921 1.00 85.62 187 PHE A O 1
ATOM 1481 N N . ASP A 1 188 ? -1.645 20.666 -12.404 1.00 87.56 188 ASP A N 1
ATOM 1482 C CA . ASP A 1 188 ? -3.056 20.711 -12.007 1.00 87.56 188 ASP A CA 1
ATOM 1483 C C . ASP A 1 188 ? -3.366 19.844 -10.769 1.00 87.56 188 ASP A C 1
ATOM 1485 O O . ASP A 1 188 ? -4.513 19.748 -10.339 1.00 87.56 188 ASP A O 1
ATOM 1489 N N . GLY A 1 189 ? -2.352 19.188 -10.192 1.00 86.06 189 GLY A N 1
ATOM 1490 C CA . GLY A 1 189 ? -2.497 18.267 -9.067 1.00 86.06 189 GLY A CA 1
ATOM 1491 C C . GLY A 1 189 ? -2.966 16.862 -9.456 1.00 86.06 189 GLY A C 1
ATOM 1492 O O . GLY A 1 189 ? -3.034 15.993 -8.578 1.00 86.06 189 GLY A O 1
ATOM 1493 N N . THR A 1 190 ? -3.232 16.603 -10.742 1.00 88.69 190 THR A N 1
ATOM 1494 C CA . THR A 1 190 ? -3.674 15.292 -11.228 1.00 88.69 190 THR A CA 1
ATOM 1495 C C . THR A 1 190 ? -2.591 14.251 -10.977 1.00 88.69 190 THR A C 1
ATOM 1497 O O . THR A 1 190 ? -1.428 14.425 -11.344 1.00 88.69 190 THR A O 1
ATOM 1500 N N . ARG A 1 191 ? -2.965 13.145 -10.331 1.00 90.88 191 ARG A N 1
ATOM 1501 C CA . ARG A 1 191 ? -2.052 12.036 -10.035 1.00 90.88 191 ARG A CA 1
ATOM 1502 C C . ARG A 1 191 ? -1.952 11.101 -11.230 1.00 90.88 191 ARG A C 1
ATOM 1504 O O . ARG A 1 191 ? -2.951 10.812 -11.883 1.00 90.88 191 ARG A O 1
ATOM 1511 N N . PHE A 1 192 ? -0.761 10.568 -11.461 1.00 92.69 192 PHE A N 1
ATOM 1512 C CA . PHE A 1 192 ? -0.541 9.523 -12.453 1.00 92.69 192 PHE A CA 1
ATOM 1513 C C . PHE A 1 192 ? 0.459 8.492 -11.934 1.00 92.69 192 PHE A C 1
ATOM 1515 O O . PHE A 1 192 ? 1.308 8.778 -11.087 1.00 92.69 192 PHE A O 1
ATOM 1522 N N . HIS A 1 193 ? 0.342 7.265 -12.436 1.00 95.81 193 HIS A N 1
ATOM 1523 C CA . HIS A 1 193 ? 1.333 6.228 -12.176 1.00 95.81 193 HIS A CA 1
ATOM 1524 C C . HIS A 1 193 ? 2.571 6.465 -13.060 1.00 95.81 193 HIS A C 1
ATOM 1526 O O . HIS A 1 193 ? 2.394 6.787 -14.242 1.00 95.81 193 HIS A O 1
ATOM 1532 N N . PRO A 1 194 ? 3.804 6.336 -12.533 1.00 95.44 194 PRO A N 1
ATOM 1533 C CA . PRO A 1 194 ? 5.007 6.670 -13.290 1.00 95.44 194 PRO A CA 1
ATOM 1534 C C . PRO A 1 194 ? 5.166 5.797 -14.541 1.00 95.44 194 PRO A C 1
ATOM 1536 O O . PRO A 1 194 ? 4.655 4.680 -14.625 1.00 95.44 194 PRO A O 1
ATOM 1539 N N . ARG A 1 195 ? 5.924 6.304 -15.518 1.00 96.31 195 ARG A N 1
ATOM 1540 C CA . ARG A 1 195 ? 6.431 5.512 -16.658 1.00 96.31 195 ARG A CA 1
ATOM 1541 C C . ARG A 1 195 ? 7.941 5.306 -16.618 1.00 96.31 195 ARG A C 1
ATOM 1543 O O . ARG A 1 195 ? 8.479 4.591 -17.456 1.00 96.31 195 ARG A O 1
ATOM 1550 N N . SER A 1 196 ? 8.597 5.925 -15.648 1.00 96.88 196 SER A N 1
ATOM 1551 C CA . SER A 1 196 ? 10.018 5.776 -15.394 1.00 96.88 196 SER A CA 1
ATOM 1552 C C . SER A 1 196 ? 10.205 5.477 -13.916 1.00 96.88 196 SER A C 1
ATOM 1554 O O . SER A 1 196 ? 9.608 6.141 -13.065 1.00 96.88 196 SER A O 1
ATOM 1556 N N . PHE A 1 197 ? 11.028 4.483 -13.626 1.00 97.75 197 PHE A N 1
ATOM 1557 C CA . PHE A 1 197 ? 11.294 3.983 -12.283 1.00 97.75 197 PHE A CA 1
ATOM 1558 C C . PHE A 1 197 ? 12.788 3.765 -12.088 1.00 97.75 197 PHE A C 1
ATOM 1560 O O . PHE A 1 197 ? 13.541 3.783 -13.062 1.00 97.75 197 PHE A O 1
ATOM 1567 N N . HIS A 1 198 ? 13.205 3.506 -10.853 1.00 97.25 198 HIS A N 1
ATOM 1568 C CA . HIS A 1 198 ? 14.551 3.037 -10.553 1.00 97.25 198 HIS A CA 1
ATOM 1569 C C . HIS A 1 198 ? 14.593 2.099 -9.342 1.00 97.25 198 HIS A C 1
ATOM 1571 O O . HIS A 1 198 ? 13.703 2.128 -8.486 1.00 97.25 198 HIS A O 1
ATOM 1577 N N . GLU A 1 199 ? 15.647 1.277 -9.264 1.00 97.44 199 GLU A N 1
ATOM 1578 C CA . GLU A 1 199 ? 16.060 0.648 -8.001 1.00 97.44 199 GLU A CA 1
ATOM 1579 C C . GLU A 1 199 ? 17.124 1.482 -7.301 1.00 97.44 199 GLU A C 1
ATOM 1581 O O . GLU A 1 199 ? 16.911 1.967 -6.190 1.00 97.44 199 GLU A O 1
ATOM 1586 N N . LEU A 1 200 ? 18.300 1.587 -7.921 1.00 95.56 200 LEU A N 1
ATOM 1587 C CA . LEU A 1 200 ? 19.418 2.328 -7.363 1.00 95.56 200 LEU A CA 1
ATOM 1588 C C . LEU A 1 200 ? 19.208 3.821 -7.640 1.00 95.56 200 LEU A C 1
ATOM 1590 O O . LEU A 1 200 ? 18.753 4.169 -8.731 1.00 95.56 200 LEU A O 1
ATOM 1594 N N . PRO A 1 201 ? 19.556 4.708 -6.699 1.00 93.25 201 PRO A N 1
ATOM 1595 C CA . PRO A 1 201 ? 19.440 6.144 -6.915 1.00 93.25 201 PRO A CA 1
ATOM 1596 C C . PRO A 1 201 ? 20.452 6.623 -7.966 1.00 93.25 201 PRO A C 1
ATOM 1598 O O . PRO A 1 201 ? 21.535 6.048 -8.121 1.00 93.25 201 PRO A O 1
ATOM 1601 N N . ARG A 1 202 ? 20.104 7.654 -8.736 1.00 87.94 202 ARG A N 1
ATOM 1602 C CA . ARG A 1 202 ? 2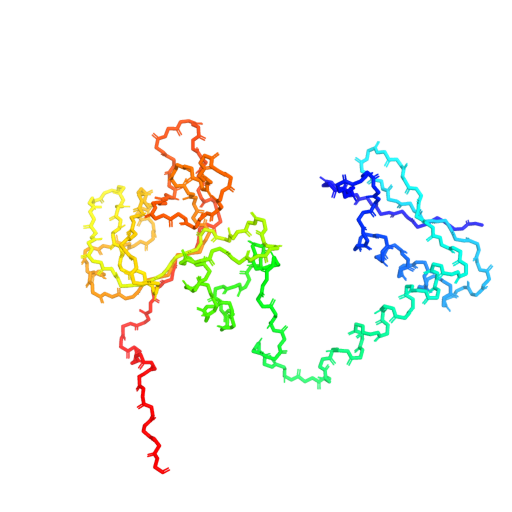1.007 8.295 -9.713 1.00 87.94 202 ARG A CA 1
ATOM 1603 C C . ARG A 1 202 ? 21.773 9.464 -9.104 1.00 87.94 202 ARG A C 1
ATOM 1605 O O . ARG A 1 202 ? 22.881 9.754 -9.544 1.00 87.94 202 ARG A O 1
ATOM 1612 N N . ASP A 1 203 ? 21.209 10.084 -8.075 1.00 88.31 203 ASP A N 1
ATOM 1613 C CA . ASP A 1 203 ? 21.835 11.137 -7.286 1.00 88.31 203 ASP A CA 1
ATOM 1614 C C . ASP A 1 203 ? 21.431 11.032 -5.804 1.00 88.31 203 ASP A C 1
ATOM 1616 O O . ASP A 1 203 ? 20.725 10.116 -5.390 1.00 88.31 203 ASP A O 1
ATOM 1620 N N . ARG A 1 204 ? 21.904 11.972 -4.981 1.00 87.38 204 ARG A N 1
ATOM 1621 C CA . ARG A 1 204 ? 21.669 11.993 -3.526 1.00 87.38 204 ARG A CA 1
ATOM 1622 C C . ARG A 1 204 ? 20.234 12.335 -3.096 1.00 87.38 204 ARG A C 1
ATOM 1624 O O . ARG A 1 204 ? 19.939 12.238 -1.909 1.00 87.38 204 ARG A O 1
ATOM 1631 N N . LEU A 1 205 ? 19.391 12.829 -4.002 1.00 87.88 205 LEU A N 1
ATOM 1632 C CA . LEU A 1 205 ? 17.999 13.201 -3.728 1.00 87.88 205 LEU A CA 1
ATOM 1633 C C . LEU A 1 205 ? 17.049 12.022 -3.962 1.00 87.88 205 LEU A C 1
ATOM 1635 O O . LEU A 1 205 ? 15.967 11.977 -3.375 1.00 87.88 205 LEU A O 1
ATOM 1639 N N . GLU A 1 206 ? 17.451 11.066 -4.797 1.00 91.00 206 GLU A N 1
ATOM 1640 C CA . GLU A 1 206 ? 16.703 9.838 -5.030 1.00 91.00 206 GLU A CA 1
ATOM 1641 C C . GLU A 1 206 ? 16.906 8.827 -3.901 1.00 91.00 206 GLU A C 1
ATOM 1643 O O . GLU A 1 206 ? 17.992 8.669 -3.338 1.00 91.00 206 GLU A O 1
ATOM 1648 N N . ARG A 1 207 ? 15.836 8.104 -3.570 1.00 93.06 207 ARG A N 1
ATOM 1649 C CA . ARG A 1 207 ? 15.900 7.004 -2.608 1.00 93.06 207 ARG A CA 1
ATOM 1650 C C . ARG A 1 207 ? 16.131 5.699 -3.346 1.00 93.06 207 ARG A C 1
ATOM 1652 O O . ARG A 1 207 ? 15.583 5.484 -4.417 1.00 93.06 207 ARG A O 1
ATOM 1659 N N . ARG A 1 208 ? 16.867 4.781 -2.722 1.00 95.56 208 ARG A N 1
ATOM 1660 C CA . ARG A 1 208 ? 16.900 3.394 -3.192 1.00 95.56 208 ARG A CA 1
ATOM 1661 C C . ARG A 1 208 ? 15.532 2.733 -2.983 1.00 95.56 208 ARG A C 1
ATOM 1663 O O . ARG A 1 208 ? 14.935 2.873 -1.913 1.00 95.56 208 ARG A O 1
ATOM 1670 N N . ALA A 1 209 ? 15.097 1.932 -3.950 1.00 96.62 209 ALA A N 1
ATOM 1671 C CA . ALA A 1 209 ? 13.927 1.066 -3.839 1.00 96.62 209 ALA A CA 1
ATOM 1672 C C . ALA A 1 209 ? 14.203 -0.156 -2.938 1.00 96.62 209 ALA A C 1
ATOM 1674 O O . ALA A 1 209 ? 14.386 -1.280 -3.401 1.00 96.62 209 ALA A O 1
ATOM 1675 N N . TRP A 1 210 ? 14.266 0.057 -1.622 1.00 94.44 210 TRP A N 1
ATOM 1676 C CA . TRP A 1 210 ? 14.573 -1.003 -0.649 1.00 94.44 210 TRP A CA 1
ATOM 1677 C C . TRP A 1 210 ? 13.533 -2.126 -0.587 1.00 94.44 210 TRP A C 1
ATOM 1679 O O . TRP A 1 210 ? 13.862 -3.235 -0.180 1.00 94.44 210 TRP A O 1
ATOM 1689 N N . ALA A 1 211 ? 12.297 -1.840 -0.994 1.00 92.38 211 ALA A N 1
ATOM 1690 C CA . ALA A 1 211 ? 11.195 -2.795 -1.009 1.00 92.38 211 ALA A CA 1
ATOM 1691 C C . ALA A 1 211 ? 11.058 -3.537 -2.352 1.00 92.38 211 ALA A C 1
ATOM 1693 O O . ALA A 1 211 ? 10.015 -4.146 -2.592 1.00 92.38 211 ALA A O 1
ATOM 1694 N N . LEU A 1 212 ? 12.061 -3.446 -3.238 1.00 96.19 212 LEU A N 1
ATOM 1695 C CA . LEU A 1 212 ? 12.000 -4.061 -4.556 1.00 96.19 212 LEU A CA 1
ATOM 1696 C C . LEU A 1 212 ? 12.044 -5.591 -4.469 1.00 96.19 212 LEU A C 1
ATOM 1698 O O . LEU A 1 212 ? 13.020 -6.172 -3.996 1.00 96.19 212 LEU A O 1
ATOM 1702 N N . HIS A 1 213 ? 11.027 -6.226 -5.043 1.00 95.62 213 HIS A N 1
ATOM 1703 C CA . HIS A 1 213 ? 11.009 -7.641 -5.385 1.00 95.62 213 HIS A CA 1
ATOM 1704 C C . HIS A 1 213 ? 10.845 -7.811 -6.895 1.00 95.62 213 HIS A C 1
ATOM 1706 O O . HIS A 1 213 ? 9.982 -7.177 -7.507 1.00 95.62 213 HIS A O 1
ATOM 1712 N N . VAL A 1 214 ? 11.664 -8.688 -7.475 1.00 96.38 214 VAL A N 1
ATOM 1713 C CA . VAL A 1 214 ? 11.640 -9.032 -8.898 1.00 96.38 214 VAL A CA 1
ATOM 1714 C C . VAL A 1 214 ? 11.245 -10.496 -9.041 1.00 96.38 214 VAL A C 1
ATOM 1716 O O . VAL A 1 214 ? 11.820 -11.356 -8.374 1.00 96.38 214 VAL A O 1
ATOM 1719 N N . PHE A 1 215 ? 10.275 -10.781 -9.907 1.00 95.25 215 PHE A N 1
ATOM 1720 C CA . PHE A 1 215 ? 9.841 -12.141 -10.222 1.00 95.25 215 PHE A CA 1
ATOM 1721 C C . PHE A 1 215 ? 9.874 -12.369 -11.731 1.00 95.25 215 PHE A C 1
ATOM 1723 O O . PHE A 1 215 ? 9.484 -11.499 -12.512 1.00 95.25 215 PHE A O 1
ATOM 1730 N N . LEU A 1 216 ? 10.319 -13.555 -12.127 1.00 90.06 216 LEU A N 1
ATOM 1731 C CA . LEU A 1 216 ? 10.304 -14.030 -13.505 1.00 90.06 216 LEU A CA 1
ATOM 1732 C C . LEU A 1 216 ? 9.195 -15.070 -13.630 1.00 90.06 216 LEU A C 1
ATOM 1734 O O . LEU A 1 216 ? 9.047 -15.908 -12.738 1.00 90.06 216 LEU A O 1
ATOM 1738 N N . ASP A 1 217 ? 8.434 -15.034 -14.721 1.00 81.94 217 ASP A N 1
ATOM 1739 C CA . ASP A 1 217 ? 7.580 -16.177 -15.033 1.00 81.94 217 ASP A CA 1
ATOM 1740 C C . ASP A 1 217 ? 8.473 -17.367 -15.394 1.00 81.94 217 ASP A C 1
ATOM 1742 O O . ASP A 1 217 ? 9.485 -17.212 -16.082 1.00 81.94 217 ASP A O 1
ATOM 1746 N N . ALA A 1 218 ? 8.111 -18.557 -14.914 1.00 62.81 218 ALA A N 1
ATOM 1747 C CA . ALA A 1 218 ? 8.800 -19.775 -15.309 1.00 62.81 218 ALA A CA 1
ATOM 1748 C C . ALA A 1 218 ? 8.722 -19.920 -16.836 1.00 62.81 218 ALA A C 1
ATOM 1750 O O . ALA A 1 218 ? 7.638 -19.781 -17.415 1.00 62.81 218 ALA A O 1
ATOM 1751 N N . GLU A 1 219 ? 9.862 -20.190 -17.480 1.00 47.06 219 GLU A N 1
ATOM 1752 C CA . GLU A 1 219 ? 9.924 -20.463 -18.916 1.00 47.06 219 GLU A CA 1
ATOM 1753 C C . GLU A 1 219 ? 8.866 -21.522 -19.273 1.00 47.06 219 GLU A C 1
ATOM 1755 O O . GLU A 1 219 ? 8.906 -22.649 -18.783 1.00 47.06 219 GLU A O 1
ATOM 1760 N N . GLY A 1 220 ? 7.874 -21.144 -20.087 1.00 44.03 220 GLY A N 1
ATOM 1761 C CA . GLY A 1 220 ? 6.866 -22.074 -20.600 1.00 44.03 220 GLY A CA 1
ATOM 1762 C C . GLY A 1 220 ? 5.560 -22.219 -19.809 1.00 44.03 220 GLY A C 1
ATOM 1763 O O . GLY A 1 220 ? 4.816 -23.150 -20.102 1.00 44.03 220 GLY A O 1
ATOM 1764 N N . SER A 1 221 ? 5.208 -21.328 -18.872 1.00 36.22 221 SER A N 1
ATOM 1765 C CA . SER A 1 221 ? 3.799 -21.249 -18.437 1.00 36.22 221 SER A CA 1
ATOM 1766 C C . SER A 1 221 ? 2.958 -20.604 -19.546 1.00 36.22 221 SER A C 1
ATOM 1768 O O . SER A 1 221 ? 3.160 -19.419 -19.827 1.00 36.22 221 SER A O 1
ATOM 1770 N N . PRO A 1 222 ? 2.041 -21.336 -20.211 1.00 40.47 222 PRO A N 1
ATOM 1771 C CA . PRO A 1 222 ? 1.167 -20.731 -21.200 1.00 40.47 222 PRO A CA 1
ATOM 1772 C C . PRO A 1 222 ? 0.356 -19.642 -20.504 1.00 40.47 222 PRO A C 1
ATOM 1774 O O . PRO A 1 222 ? -0.273 -19.877 -19.469 1.00 40.47 222 PRO A O 1
ATOM 1777 N N . GLY A 1 223 ? 0.405 -18.434 -21.067 1.00 38.69 223 GLY A N 1
ATOM 1778 C CA . GLY A 1 223 ? -0.513 -17.376 -20.689 1.00 38.69 223 GLY A CA 1
ATOM 1779 C C . GLY A 1 223 ? -1.929 -17.936 -20.719 1.00 38.69 223 GLY A C 1
ATOM 1780 O O . GLY A 1 223 ? -2.285 -18.686 -21.626 1.00 38.69 223 GLY A O 1
ATOM 1781 N N . ALA A 1 224 ? -2.717 -17.607 -19.702 1.00 38.56 224 ALA A N 1
ATOM 1782 C CA . ALA A 1 224 ? -4.151 -17.817 -19.724 1.00 38.56 224 ALA A CA 1
ATOM 1783 C C . ALA A 1 224 ? -4.736 -17.018 -20.903 1.00 38.56 224 ALA A C 1
ATOM 1785 O O . ALA A 1 224 ? -5.092 -15.851 -20.769 1.00 38.56 224 ALA A O 1
ATOM 1786 N N . THR A 1 225 ? -4.751 -17.636 -22.078 1.00 40.81 225 THR A N 1
ATOM 1787 C CA . THR A 1 225 ? -5.435 -17.177 -23.281 1.00 40.81 225 THR A CA 1
ATOM 1788 C C . THR A 1 225 ? -6.497 -18.208 -23.618 1.00 40.81 225 THR A C 1
ATOM 1790 O O . THR A 1 225 ? -6.178 -19.360 -23.896 1.00 40.81 225 THR A O 1
ATOM 1793 N N . ASP A 1 226 ? -7.741 -17.739 -23.546 1.00 38.69 226 ASP A N 1
ATOM 1794 C CA . ASP A 1 226 ? -8.936 -18.219 -24.234 1.00 38.69 226 ASP A CA 1
ATOM 1795 C C . ASP A 1 226 ? -9.307 -19.697 -24.056 1.00 38.69 226 ASP A C 1
ATOM 1797 O O . ASP A 1 226 ? -8.966 -20.563 -24.858 1.00 38.69 226 ASP A O 1
ATOM 1801 N N . ALA A 1 227 ? -10.140 -19.969 -23.046 1.00 30.61 227 ALA A N 1
ATOM 1802 C CA . ALA A 1 227 ? -11.074 -21.085 -23.142 1.00 30.61 227 ALA A CA 1
ATOM 1803 C C . ALA A 1 227 ? -12.205 -20.675 -24.107 1.00 30.61 227 ALA A C 1
ATOM 1805 O O . ALA A 1 227 ? -12.916 -19.709 -23.809 1.00 30.61 227 ALA A O 1
ATOM 1806 N N . PRO A 1 228 ? -12.400 -21.353 -25.253 1.00 37.06 228 PRO A N 1
ATOM 1807 C CA . PRO A 1 228 ? -13.594 -21.141 -26.051 1.00 37.06 228 PRO A CA 1
ATOM 1808 C C . PRO A 1 228 ? -14.793 -21.704 -25.284 1.00 37.06 228 PRO A C 1
ATOM 1810 O O . PRO A 1 228 ? -14.726 -22.793 -24.713 1.00 37.06 228 PRO A O 1
ATOM 1813 N N . ALA A 1 229 ? -15.890 -20.951 -25.278 1.00 42.41 229 ALA A N 1
ATOM 1814 C CA . ALA A 1 229 ? -17.188 -21.476 -24.895 1.00 42.41 229 ALA A CA 1
ATOM 1815 C C . ALA A 1 229 ? -17.546 -22.631 -25.845 1.00 42.41 229 ALA A C 1
ATOM 1817 O O . ALA A 1 229 ? -17.638 -22.431 -27.059 1.00 42.41 229 ALA A O 1
ATOM 1818 N N . GLY A 1 230 ? -17.708 -23.821 -25.275 1.00 42.72 230 GLY A N 1
ATOM 1819 C CA . GLY A 1 230 ? -18.309 -24.999 -25.889 1.00 42.72 230 GLY A CA 1
ATOM 1820 C C . GLY A 1 230 ? -19.389 -25.530 -24.967 1.00 42.72 230 GLY A C 1
ATOM 1821 O O . GLY A 1 230 ? -19.143 -25.519 -23.739 1.00 42.72 230 GLY A O 1
#

pLDDT: mean 90.24, std 12.94, range [30.61, 98.62]

Radius of gyration: 23.17 Å; Cα contacts (8 Å, |Δi|>4): 349; chains: 1; bounding box: 49×46×63 Å

Sequence (230 aa):
MFEVRDFKTGATLDGRGEVKEEIALQLRAYGLMLLERRPGADVRLVVDDGEEREIPFDTEARRVATDVLRRIADAMPRPGVARTEELAAPGKSCWGCPIRHVCPAYRASAPDWWKQYPAGIERLSNDVWGTVLEVLGEGRVDVILRDDARRRVRIDGLDPRHGITSRLVGNRIWFFGLEATGATRGFDGTRFHPRSFHELPRDRLERRAWALHVFLDAEGSPGATDAPAG

Nearest PDB structures (foldseek):
  7zag-assembly1_6  TM=5.841E-01  e=8.300E-03  Pyrococcus abyssi GE5
  3g48-assembly2_B  TM=5.148E-01  e=4.684E-02  Bacillus anthracis
  8s8d-assembly1_i  TM=4.267E-01  e=1.259E-01  Saccharomyces cerevisiae S288C
  1h9m-assembly1_A  TM=4.540E-01  e=5.903E-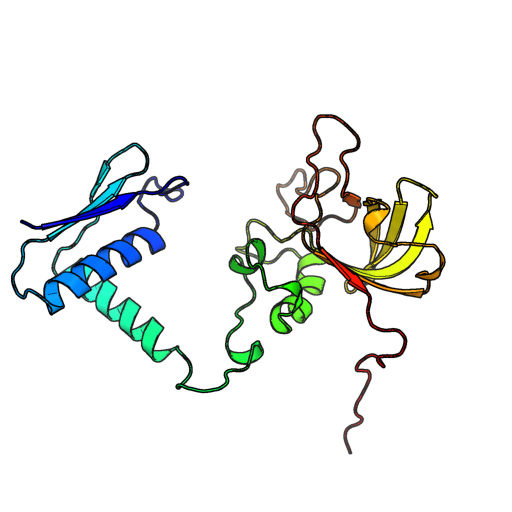01  Azotobacter vinelandii
  8sh1-assembly1_A  TM=3.147E-01  e=1.824E-01  Homo sapiens